Protein AF-0000000087541989 (afdb_homodimer)

Nearest PDB structures (foldseek):
  3to5-assembly1_A  TM=7.094E-01  e=1.561E-03  Vibrio cholerae
  4dad-assembly1_A-2  TM=6.375E-01  e=1.561E-03  Burkholderia pseudomallei
  8wiw-assembly1_h  TM=7.045E-01  e=9.953E-03  Salmonella enterica subsp. enterica serovar Typhimurium str. LT2
  3olv-assembly2_B  TM=8.447E-01  e=6.781E-02  Escherichia coli K-12
  6tne-assembly1_A  TM=5.803E-01  e=2.352E-02  Caulobacter vibrioides

pLDDT: mean 78.01, std 20.4, range [22.39, 98.25]

Sequence (288 aa):
MPNKALRIMIADTDHSHRMQLEYLFNQQGYFRIAPVSSAQELMTLMAFGIEPFDLLVVDACLAEGELDLPGFFLGNPQVRHGMIYNTQQVGLLSIPVTRRASVQLHPAQLPDLAALARLMARIDPADCEAARPWGRPLRHSHGRMPNKALRIMIADTDHSHRMQLEYLFNQQGYFRIAPVSSAQELMTLMAFGIEPFDLLVVDACLAEGELDLPGFFLGNPQVRHGMIYNTQQVGLLSIPVTRRASVQLHPAQLPDLAALARLMARIDPADCEAARPWGRPLRHSHGR

Foldseek 3Di:
DDDQPAAEEEEAQDPVVQVVVQVVVVVVPHHRYHYHNAPVRVVVCLVPPPAAHAEYEYEPVNCVDDDPVVCVQVVGPSYNYYDYPPVVVVVDDPDDDDDDDDDDDDDDPDDDPVRVVVVCCVVPPPPPPPCPPPPPPPPPPPDD/DDDQPAAEEEEAQDPVVQVVVQVVVVVVPHHRYHYHNAPVRVVVCLVPPPAAHAEYEYEPVNCVDDDPVVCVQVVGPSYNYYDYPPVVVVVDDPDDDDDDDDDDDDDDPDDDPVRVVVVCCVVPPPPPPPCPPPPDPPPPPPDD

Organism: NCBI:txid47879

InterPro domains:
  IPR011006 CheY-like superfamily [SSF52172] (4-62)

Structure (mmCIF, N/CA/C/O backbone):
data_AF-0000000087541989-model_v1
#
loop_
_entity.id
_entity.type
_entity.pdbx_description
1 polymer 'Response regulatory domain-containing protein'
#
loop_
_atom_site.group_PDB
_atom_site.id
_atom_site.type_symbol
_atom_site.label_atom_id
_atom_site.label_alt_id
_atom_site.label_comp_id
_atom_site.label_asym_id
_atom_site.label_entity_id
_atom_site.label_seq_id
_atom_site.pdbx_PDB_ins_code
_atom_site.Cartn_x
_atom_site.Cartn_y
_atom_site.Cartn_z
_atom_site.occupancy
_atom_site.B_iso_or_equiv
_atom_site.auth_seq_id
_atom_site.auth_comp_id
_atom_site.auth_asym_id
_atom_site.auth_atom_id
_atom_site.pdbx_PDB_model_num
ATOM 1 N N . MET A 1 1 ? 20.719 10.688 12.641 1 77.25 1 MET A N 1
ATOM 2 C CA . MET A 1 1 ? 20.547 11.844 11.773 1 77.25 1 MET A CA 1
ATOM 3 C C . MET A 1 1 ? 19.344 11.648 10.852 1 77.25 1 MET A C 1
ATOM 5 O O . MET A 1 1 ? 19.062 10.523 10.43 1 77.25 1 MET A O 1
ATOM 9 N N . PRO A 1 2 ? 18.5 12.727 10.727 1 83.31 2 PRO A N 1
ATOM 10 C CA . PRO A 1 2 ? 17.344 12.57 9.852 1 83.31 2 PRO A CA 1
ATOM 11 C C . PRO A 1 2 ? 17.719 12.25 8.414 1 83.31 2 PRO A C 1
ATOM 13 O O . PRO A 1 2 ? 18.719 12.75 7.906 1 83.31 2 PRO A O 1
ATOM 16 N N . ASN A 1 3 ? 17.078 11.289 7.832 1 86.12 3 ASN A N 1
ATOM 17 C CA . ASN A 1 3 ? 17.234 11 6.41 1 86.12 3 ASN A CA 1
ATOM 18 C C . ASN A 1 3 ? 16.828 12.195 5.551 1 86.12 3 ASN A C 1
ATOM 20 O O . ASN A 1 3 ? 15.633 12.484 5.41 1 86.12 3 ASN A O 1
ATOM 24 N N . LYS A 1 4 ? 17.781 12.828 5.02 1 86.5 4 LYS A N 1
ATOM 25 C CA . LYS A 1 4 ? 17.578 14.078 4.297 1 86.5 4 LYS A CA 1
ATOM 26 C C . LYS A 1 4 ? 16.922 13.828 2.941 1 86.5 4 LYS A C 1
ATOM 28 O O . LYS A 1 4 ? 16.453 14.766 2.285 1 86.5 4 LYS A O 1
ATOM 33 N N . ALA A 1 5 ? 16.875 12.641 2.557 1 88.38 5 ALA A N 1
ATOM 34 C CA . ALA A 1 5 ? 16.312 12.297 1.252 1 88.38 5 ALA A CA 1
ATOM 35 C C . ALA A 1 5 ? 14.789 12.172 1.324 1 88.38 5 ALA A C 1
ATOM 37 O O . ALA A 1 5 ? 14.117 12.07 0.294 1 88.38 5 ALA A O 1
ATOM 38 N N . LEU A 1 6 ? 14.281 12.242 2.473 1 91.5 6 LEU A N 1
ATOM 39 C CA . LEU A 1 6 ? 12.836 12.055 2.617 1 91.5 6 LEU A CA 1
ATOM 40 C C . LEU A 1 6 ? 12.07 13.227 2.006 1 91.5 6 LEU A C 1
ATOM 42 O O . LEU A 1 6 ? 12.391 14.383 2.275 1 91.5 6 LEU A O 1
ATOM 46 N N . ARG A 1 7 ? 11.109 12.93 1.183 1 93.12 7 ARG A N 1
ATOM 47 C CA . ARG A 1 7 ? 10.266 13.922 0.525 1 93.12 7 ARG A CA 1
ATOM 48 C C . ARG A 1 7 ? 8.93 14.07 1.247 1 93.12 7 ARG A C 1
ATOM 50 O O . ARG A 1 7 ? 8.195 13.094 1.402 1 93.12 7 ARG A O 1
ATOM 57 N N . ILE A 1 8 ? 8.648 15.32 1.629 1 95.81 8 ILE A N 1
ATOM 58 C CA . ILE A 1 8 ? 7.457 15.609 2.42 1 95.81 8 ILE A CA 1
ATOM 59 C C . ILE A 1 8 ? 6.551 16.578 1.657 1 95.81 8 ILE A C 1
ATOM 61 O O . ILE A 1 8 ? 7.016 17.578 1.123 1 95.81 8 ILE A O 1
ATOM 65 N N . MET A 1 9 ? 5.301 16.203 1.581 1 95.12 9 MET A N 1
ATOM 66 C CA . MET A 1 9 ? 4.297 17.094 1.02 1 95.12 9 MET A CA 1
ATOM 67 C C . MET A 1 9 ? 3.373 17.625 2.109 1 95.12 9 MET A C 1
ATOM 69 O O . MET A 1 9 ? 2.893 16.875 2.951 1 95.12 9 MET A O 1
ATOM 73 N N . ILE A 1 10 ? 3.203 18.938 2.127 1 97.06 10 ILE A N 1
ATOM 74 C CA . ILE A 1 10 ? 2.264 19.594 3.029 1 97.06 10 ILE A CA 1
ATOM 75 C C . ILE A 1 10 ? 1.1 20.172 2.23 1 97.06 10 ILE A C 1
ATOM 77 O O . ILE A 1 10 ? 1.303 21 1.341 1 97.06 10 ILE A O 1
ATOM 81 N N . ALA A 1 11 ? -0.118 19.766 2.566 1 95.19 11 ALA A N 1
ATOM 82 C CA . ALA A 1 11 ? -1.295 20.234 1.85 1 95.19 11 ALA A CA 1
ATOM 83 C C . ALA A 1 11 ? -2.252 20.969 2.789 1 95.19 11 ALA A C 1
ATOM 85 O O . ALA A 1 11 ? -2.828 20.359 3.693 1 95.19 11 ALA A O 1
ATOM 86 N N . ASP A 1 12 ? -2.424 22.25 2.545 1 95.06 12 ASP A N 1
ATOM 87 C CA . ASP A 1 12 ? -3.254 23.141 3.35 1 95.06 12 ASP A CA 1
ATOM 88 C C . ASP A 1 12 ? -3.545 24.438 2.605 1 95.06 12 ASP A C 1
ATOM 90 O O . ASP A 1 12 ? -2.66 25 1.955 1 95.06 12 ASP A O 1
ATOM 94 N N . THR A 1 13 ? -4.832 24.922 2.713 1 93.56 13 THR A N 1
ATOM 95 C CA . THR A 1 13 ? -5.199 26.141 2.018 1 93.56 13 THR A CA 1
ATOM 96 C C . THR A 1 13 ? -4.641 27.359 2.744 1 93.56 13 THR A C 1
ATOM 98 O O . THR A 1 13 ? -4.465 28.422 2.143 1 93.56 13 THR A O 1
ATOM 101 N N . ASP A 1 14 ? -4.375 27.266 3.967 1 95.81 14 ASP A N 1
ATOM 102 C CA . ASP A 1 14 ? -3.885 28.375 4.777 1 95.81 14 ASP A CA 1
ATOM 103 C C . ASP A 1 14 ? -2.367 28.516 4.66 1 95.81 14 ASP A C 1
ATOM 105 O O . ASP A 1 14 ? -1.625 27.609 5.066 1 95.81 14 ASP A O 1
ATOM 109 N N . HIS A 1 15 ? -1.984 29.578 4.207 1 96.75 15 HIS A N 1
ATOM 110 C CA . HIS A 1 15 ? -0.566 29.844 3.988 1 96.75 15 HIS A CA 1
ATOM 111 C C . HIS A 1 15 ? 0.207 29.828 5.305 1 96.75 15 HIS A C 1
ATOM 113 O O . HIS A 1 15 ? 1.312 29.281 5.371 1 96.75 15 HIS A O 1
ATOM 119 N N . SER A 1 16 ? -0.278 30.359 6.305 1 97.69 16 SER A N 1
ATOM 120 C CA . SER A 1 16 ? 0.394 30.406 7.598 1 97.69 16 SER A CA 1
ATOM 121 C C . SER A 1 16 ? 0.631 29.016 8.156 1 97.69 16 SER A C 1
ATOM 123 O O . SER A 1 16 ? 1.67 28.75 8.766 1 97.69 16 SER A O 1
ATOM 125 N N . HIS A 1 17 ? -0.345 28.156 7.957 1 97.5 17 HIS A N 1
ATOM 126 C CA . HIS A 1 17 ? -0.202 26.781 8.406 1 97.5 17 HIS A CA 1
ATOM 127 C C . HIS A 1 17 ? 0.938 26.078 7.672 1 97.5 17 HIS A C 1
ATOM 129 O O . HIS A 1 17 ? 1.765 25.406 8.297 1 97.5 17 HIS A O 1
ATOM 135 N N . ARG A 1 18 ? 0.983 26.25 6.379 1 97.75 18 ARG A N 1
ATOM 136 C CA . ARG A 1 18 ? 2.043 25.625 5.59 1 97.75 18 ARG A CA 1
ATOM 137 C C . ARG A 1 18 ? 3.418 26.109 6.047 1 97.75 18 ARG A C 1
ATOM 139 O O . ARG A 1 18 ? 4.34 25.312 6.203 1 97.75 18 ARG A O 1
ATOM 146 N N . MET A 1 19 ? 3.531 27.375 6.289 1 97.69 19 MET A N 1
ATOM 147 C CA . MET A 1 19 ? 4.797 27.953 6.711 1 97.69 19 MET A CA 1
ATOM 148 C C . MET A 1 19 ? 5.227 27.406 8.07 1 97.69 19 MET A C 1
ATOM 150 O O . MET A 1 19 ? 6.398 27.078 8.273 1 97.69 19 MET A O 1
ATOM 154 N N . GLN A 1 20 ? 4.309 27.391 8.93 1 98.12 20 GLN A N 1
ATOM 155 C CA . GLN A 1 20 ? 4.609 26.891 10.266 1 98.12 20 GLN A CA 1
ATOM 156 C C . GLN A 1 20 ? 5.066 25.438 10.227 1 98.12 20 GLN A C 1
ATOM 158 O O . GLN A 1 20 ? 6.051 25.078 10.867 1 98.12 20 GLN A O 1
ATOM 163 N N . LEU A 1 21 ? 4.391 24.625 9.539 1 98.19 21 LEU A N 1
ATOM 164 C CA . LEU A 1 21 ? 4.738 23.219 9.43 1 98.19 21 LEU A CA 1
ATOM 165 C C . LEU A 1 21 ? 6.105 23.047 8.773 1 98.19 21 LEU A C 1
ATOM 167 O O . LEU A 1 21 ? 6.91 22.219 9.211 1 98.19 21 LEU A O 1
ATOM 171 N N . GLU A 1 22 ? 6.316 23.781 7.711 1 97.94 22 GLU A N 1
ATOM 172 C CA . GLU A 1 22 ? 7.629 23.75 7.07 1 97.94 22 GLU A CA 1
ATOM 173 C C . GLU A 1 22 ? 8.734 24.094 8.062 1 97.94 22 GLU A C 1
ATOM 175 O O . GLU A 1 22 ? 9.766 23.406 8.109 1 97.94 22 GLU A O 1
ATOM 180 N N . TYR A 1 23 ? 8.516 25.109 8.789 1 97.88 23 TYR A N 1
ATOM 181 C CA . TYR A 1 23 ? 9.477 25.531 9.797 1 97.88 23 TYR A CA 1
ATOM 182 C C . TYR A 1 23 ? 9.758 24.422 10.789 1 97.88 23 TYR A C 1
ATOM 184 O O . TYR A 1 23 ? 10.914 24.141 11.102 1 97.88 23 TYR A O 1
ATOM 192 N N . LEU A 1 24 ? 8.719 23.781 11.258 1 97.69 24 LEU A N 1
ATOM 193 C CA . LEU A 1 24 ? 8.852 22.719 12.25 1 97.69 24 LEU A CA 1
ATOM 194 C C . LEU A 1 24 ? 9.617 21.531 11.672 1 97.69 24 LEU A C 1
ATOM 196 O O . LEU A 1 24 ? 10.453 20.938 12.359 1 97.69 24 LEU A O 1
ATOM 200 N N . PHE A 1 25 ? 9.367 21.156 10.43 1 97.19 25 PHE A N 1
ATOM 201 C CA . PHE A 1 25 ? 10.109 20.078 9.789 1 97.19 25 PHE A CA 1
ATOM 202 C C . PHE A 1 25 ? 11.578 20.469 9.617 1 97.19 25 PHE A C 1
ATOM 204 O O . PHE A 1 25 ? 12.469 19.641 9.836 1 97.19 25 PHE A O 1
ATOM 211 N N . ASN A 1 26 ? 11.805 21.719 9.234 1 96.88 26 ASN A N 1
ATOM 212 C CA . ASN A 1 26 ? 13.172 22.203 9.086 1 96.88 26 ASN A CA 1
ATOM 213 C C . ASN A 1 26 ? 13.945 22.125 10.398 1 96.88 26 ASN A C 1
ATOM 215 O O . ASN A 1 26 ? 15.117 21.766 10.414 1 96.88 26 ASN A O 1
ATOM 219 N N . GLN A 1 27 ? 13.281 22.391 11.414 1 95.62 27 GLN A N 1
ATOM 220 C CA . GLN A 1 27 ? 13.898 22.312 12.734 1 95.62 27 GLN A CA 1
ATOM 221 C C . GLN A 1 27 ? 14.344 20.891 13.047 1 95.62 27 GLN A C 1
ATOM 223 O O . GLN A 1 27 ? 15.297 20.688 13.797 1 95.62 27 GLN A O 1
ATOM 228 N N . GLN A 1 28 ? 13.727 19.984 12.43 1 94.5 28 GLN A N 1
ATOM 229 C CA . GLN A 1 28 ? 14.031 18.578 12.672 1 94.5 28 GLN A CA 1
ATOM 230 C C . GLN A 1 28 ? 15.016 18.047 11.633 1 94.5 28 GLN A C 1
ATOM 232 O O . GLN A 1 28 ? 15.406 16.875 11.672 1 94.5 28 GLN A O 1
ATOM 237 N N . GLY A 1 29 ? 15.344 18.844 10.727 1 94.56 29 GLY A N 1
ATOM 238 C CA . GLY A 1 29 ? 16.375 18.484 9.773 1 94.56 29 GLY A CA 1
ATOM 239 C C . GLY A 1 29 ? 15.828 18 8.445 1 94.56 29 GLY A C 1
ATOM 240 O O . GLY A 1 29 ? 16.547 17.422 7.641 1 94.56 29 GLY A O 1
ATOM 241 N N . TYR A 1 30 ? 14.539 18.172 8.18 1 96.12 30 TYR A N 1
ATOM 242 C CA . TYR A 1 30 ? 13.93 17.797 6.91 1 96.12 30 TYR A CA 1
ATOM 243 C C . TYR A 1 30 ? 13.68 19.031 6.047 1 96.12 30 TYR A C 1
ATOM 245 O O . TYR A 1 30 ? 12.953 19.938 6.449 1 96.12 30 TYR A O 1
ATOM 253 N N . PHE A 1 31 ? 14.227 18.922 4.836 1 96.06 31 PHE A N 1
ATOM 254 C CA . PHE A 1 31 ? 14.211 20.156 4.062 1 96.06 31 PHE A CA 1
ATOM 255 C C . PHE A 1 31 ? 13.555 19.953 2.705 1 96.06 31 PHE A C 1
ATOM 257 O O . PHE A 1 31 ? 13.234 20.906 2.002 1 96.06 31 PHE A O 1
ATOM 264 N N . ARG A 1 32 ? 13.398 18.766 2.225 1 96.06 32 ARG A N 1
ATOM 265 C CA . ARG A 1 32 ? 12.734 18.5 0.953 1 96.06 32 ARG A CA 1
ATOM 266 C C . ARG A 1 32 ? 11.219 18.5 1.112 1 96.06 32 ARG A C 1
ATOM 268 O O . ARG A 1 32 ? 10.602 17.438 1.243 1 96.06 32 ARG A O 1
ATOM 275 N N . ILE A 1 33 ? 10.711 19.672 1.089 1 96.88 33 ILE A N 1
ATOM 276 C CA . ILE A 1 33 ? 9.297 19.875 1.391 1 96.88 33 ILE A CA 1
ATOM 277 C C . ILE A 1 33 ? 8.602 20.531 0.201 1 96.88 33 ILE A C 1
ATOM 279 O O . ILE A 1 33 ? 9.117 21.5 -0.37 1 96.88 33 ILE A O 1
ATOM 283 N N . ALA A 1 34 ? 7.438 20.016 -0.168 1 95.31 34 ALA A N 1
ATOM 284 C CA . ALA A 1 34 ? 6.602 20.562 -1.227 1 95.31 34 ALA A CA 1
ATOM 285 C C . ALA A 1 34 ? 5.27 21.062 -0.668 1 95.31 34 ALA A C 1
ATOM 287 O O . ALA A 1 34 ? 4.422 20.266 -0.265 1 95.31 34 ALA A O 1
ATOM 288 N N . PRO A 1 35 ? 5.086 22.375 -0.586 1 96.31 35 PRO A N 1
ATOM 289 C CA . PRO A 1 35 ? 3.799 22.922 -0.141 1 96.31 35 PRO A CA 1
ATOM 290 C C . PRO A 1 35 ? 2.744 22.922 -1.245 1 96.31 35 PRO A C 1
ATOM 292 O O . PRO A 1 35 ? 3.055 23.203 -2.402 1 96.31 35 PRO A O 1
ATOM 295 N N . VAL A 1 36 ? 1.534 22.516 -0.888 1 94.69 36 VAL A N 1
ATOM 296 C CA . VAL A 1 36 ? 0.383 22.469 -1.782 1 94.69 36 VAL A CA 1
ATOM 297 C C . VAL A 1 36 ? -0.78 23.25 -1.17 1 94.69 36 VAL A C 1
ATOM 299 O O . VAL A 1 36 ? -1.086 23.094 0.014 1 94.69 36 VAL A O 1
ATOM 302 N N . SER A 1 37 ? -1.548 24.062 -2.035 1 94.38 37 SER A N 1
ATOM 303 C CA . SER A 1 37 ? -2.498 25 -1.443 1 94.38 37 SER A CA 1
ATOM 304 C C . SER A 1 37 ? -3.93 24.656 -1.84 1 94.38 37 SER A C 1
ATOM 306 O O . SER A 1 37 ? -4.859 25.391 -1.521 1 94.38 37 SER A O 1
ATOM 308 N N . SER A 1 38 ? -4.105 23.578 -2.637 1 89.88 38 SER A N 1
ATOM 309 C CA . SER A 1 38 ? -5.457 23.219 -3.043 1 89.88 38 SER A CA 1
ATOM 310 C C . SER A 1 38 ? -5.578 21.719 -3.262 1 89.88 38 SER A C 1
ATOM 312 O O . SER A 1 38 ? -4.582 21.031 -3.51 1 89.88 38 SER A O 1
ATOM 314 N N . ALA A 1 39 ? -6.828 21.281 -3.215 1 86.88 39 ALA A N 1
ATOM 315 C CA . ALA A 1 39 ? -7.117 19.875 -3.465 1 86.88 39 ALA A CA 1
ATOM 316 C C . ALA A 1 39 ? -6.777 19.484 -4.902 1 86.88 39 ALA A C 1
ATOM 318 O O . ALA A 1 39 ? -6.293 18.391 -5.16 1 86.88 39 ALA A O 1
ATOM 319 N N . GLN A 1 40 ? -7.086 20.406 -5.805 1 84.62 40 GLN A N 1
ATOM 320 C CA . GLN A 1 40 ? -6.801 20.172 -7.211 1 84.62 40 GLN A CA 1
ATOM 321 C C . GLN A 1 40 ? -5.305 19.969 -7.441 1 84.62 40 GLN A C 1
ATOM 323 O O . GLN A 1 40 ? -4.898 19.047 -8.156 1 84.62 40 GLN A O 1
ATOM 328 N N . GLU A 1 41 ? -4.52 20.766 -6.859 1 87.25 41 GLU A N 1
ATOM 329 C CA . GLU A 1 41 ? -3.068 20.656 -6.965 1 87.25 41 GLU A CA 1
ATOM 330 C C . GLU A 1 41 ? -2.574 19.344 -6.355 1 87.25 41 GLU A C 1
ATOM 332 O O . GLU A 1 41 ? -1.709 18.672 -6.922 1 87.25 41 GLU A O 1
ATOM 337 N N . LEU A 1 42 ? -3.064 19.016 -5.152 1 87.5 42 LEU A N 1
ATOM 338 C CA . LEU A 1 42 ? -2.723 17.766 -4.477 1 87.5 42 LEU A CA 1
ATOM 339 C C . LEU A 1 42 ? -2.98 16.562 -5.387 1 87.5 42 LEU A C 1
ATOM 341 O O . LEU A 1 42 ? -2.094 15.734 -5.586 1 87.5 42 LEU A O 1
ATOM 345 N N . MET A 1 43 ? -4.133 16.516 -6 1 81.44 43 MET A N 1
ATOM 346 C CA . MET A 1 43 ? -4.527 15.398 -6.863 1 81.44 43 MET A CA 1
ATOM 347 C C . MET A 1 43 ? -3.637 15.328 -8.102 1 81.44 43 MET A C 1
ATOM 349 O O . MET A 1 43 ? -3.25 14.242 -8.531 1 81.44 43 MET A O 1
ATOM 353 N N . THR A 1 44 ? -3.369 16.469 -8.633 1 82.69 44 THR A N 1
ATOM 354 C CA . THR A 1 44 ? -2.533 16.547 -9.82 1 82.69 44 THR A CA 1
ATOM 355 C C . THR A 1 44 ? -1.131 16.016 -9.539 1 82.69 44 THR A C 1
ATOM 357 O O . THR A 1 44 ? -0.602 15.203 -10.297 1 82.69 44 THR A O 1
ATOM 360 N N . LEU A 1 45 ? -0.525 16.375 -8.406 1 82.5 45 LEU A N 1
ATOM 361 C CA . LEU A 1 45 ? 0.83 15.961 -8.055 1 82.5 45 LEU A CA 1
ATOM 362 C C . LEU A 1 45 ? 0.879 14.477 -7.719 1 82.5 45 LEU A C 1
ATOM 364 O O . LEU A 1 45 ? 1.851 13.789 -8.055 1 82.5 45 LEU A O 1
ATOM 368 N N . MET A 1 46 ? -0.081 13.992 -7.082 1 77.69 46 MET A N 1
ATOM 369 C CA . MET A 1 46 ? -0.122 12.578 -6.719 1 77.69 46 MET A CA 1
ATOM 370 C C . MET A 1 46 ? -0.32 11.703 -7.949 1 77.69 46 MET A C 1
ATOM 372 O O . MET A 1 46 ? 0.156 10.57 -7.996 1 77.69 46 MET A O 1
ATOM 376 N N . ALA A 1 47 ? -1.096 12.242 -8.906 1 71.94 47 ALA A N 1
ATOM 377 C CA . ALA A 1 47 ? -1.417 11.484 -10.109 1 71.94 47 ALA A CA 1
ATOM 378 C C . ALA A 1 47 ? -0.246 11.484 -11.086 1 71.94 47 ALA A C 1
ATOM 380 O O . ALA A 1 47 ? 0.02 10.477 -11.75 1 71.94 47 ALA A O 1
ATOM 381 N N . PHE A 1 48 ? 0.408 12.539 -11.188 1 70.69 48 PHE A N 1
ATOM 382 C CA . PHE A 1 48 ? 1.355 12.703 -12.281 1 70.69 48 PHE A CA 1
ATOM 383 C C . PHE A 1 48 ? 2.779 12.828 -11.75 1 70.69 48 PHE A C 1
ATOM 385 O O . PHE A 1 48 ? 3.732 12.922 -12.531 1 70.69 48 PHE A O 1
ATOM 392 N N . GLY A 1 49 ? 2.85 12.797 -10.461 1 68.44 49 GLY A N 1
ATOM 393 C CA . GLY A 1 49 ? 4.195 12.93 -9.93 1 68.44 49 GLY A CA 1
ATOM 394 C C . GLY A 1 49 ? 5.098 11.766 -10.289 1 68.44 49 GLY A C 1
ATOM 395 O O . GLY A 1 49 ? 4.633 10.625 -10.422 1 68.44 49 GLY A O 1
ATOM 396 N N . ILE A 1 50 ? 6.375 12.008 -10.57 1 68.94 50 ILE A N 1
ATOM 397 C CA . ILE A 1 50 ? 7.348 11.016 -11.016 1 68.94 50 ILE A CA 1
ATOM 398 C C . ILE A 1 50 ? 7.922 10.273 -9.812 1 68.94 50 ILE A C 1
ATOM 400 O O . ILE A 1 50 ? 8.156 9.062 -9.875 1 68.94 50 ILE A O 1
ATOM 404 N N . GLU A 1 51 ? 8.062 10.984 -8.664 1 75.06 51 GLU A N 1
ATOM 405 C CA . GLU A 1 51 ? 8.633 10.375 -7.465 1 75.06 51 GLU A CA 1
ATOM 406 C C . GLU A 1 51 ? 7.617 10.344 -6.324 1 75.06 51 GLU A C 1
ATOM 408 O O . GLU A 1 51 ? 6.93 11.328 -6.07 1 75.06 51 GLU A O 1
ATOM 413 N N . PRO A 1 52 ? 7.602 9.203 -5.684 1 81.31 52 PRO A N 1
ATOM 414 C CA . PRO A 1 52 ? 6.668 9.102 -4.559 1 81.31 52 PRO A CA 1
ATOM 415 C C . PRO A 1 52 ? 7.07 9.984 -3.377 1 81.31 52 PRO A C 1
ATOM 417 O O . PRO A 1 52 ? 8.234 10.367 -3.254 1 81.31 52 PRO A O 1
ATOM 420 N N . PHE A 1 53 ? 6.082 10.414 -2.633 1 88.56 53 PHE A N 1
ATOM 421 C CA . PHE A 1 53 ? 6.34 11.109 -1.38 1 88.56 53 PHE A CA 1
ATOM 422 C C . PHE A 1 53 ? 6.383 10.133 -0.214 1 88.56 53 PHE A C 1
ATOM 424 O O . PHE A 1 53 ? 5.602 9.18 -0.165 1 88.56 53 PHE A O 1
ATOM 431 N N . ASP A 1 54 ? 7.324 10.406 0.613 1 87.38 54 ASP A N 1
ATOM 432 C CA . ASP A 1 54 ? 7.441 9.562 1.797 1 87.38 54 ASP A CA 1
ATOM 433 C C . ASP A 1 54 ? 6.359 9.898 2.82 1 87.38 54 ASP A C 1
ATOM 435 O O . ASP A 1 54 ? 5.895 9.016 3.551 1 87.38 54 ASP A O 1
ATOM 439 N N . LEU A 1 55 ? 6.008 11.141 2.828 1 91.75 55 LEU A N 1
ATOM 440 C CA . LEU A 1 55 ? 5.043 11.617 3.814 1 91.75 55 LEU A CA 1
ATOM 441 C C . LEU A 1 55 ? 4.145 12.703 3.225 1 91.75 55 LEU A C 1
ATOM 443 O O . LEU A 1 55 ? 4.629 13.617 2.559 1 91.75 55 LEU A O 1
ATOM 447 N N . LEU A 1 56 ? 2.891 12.539 3.443 1 93.06 56 LEU A N 1
ATOM 448 C CA . LEU A 1 56 ? 1.884 13.555 3.156 1 93.06 56 LEU A CA 1
ATOM 449 C C . LEU A 1 56 ? 1.207 14.023 4.438 1 93.06 56 LEU A C 1
ATOM 451 O O . LEU A 1 56 ? 0.634 13.219 5.176 1 93.06 56 LEU A O 1
ATOM 455 N N . VAL A 1 57 ? 1.349 15.312 4.727 1 95.19 57 VAL A N 1
ATOM 456 C CA . VAL A 1 57 ? 0.673 15.961 5.844 1 95.19 57 VAL A CA 1
ATOM 457 C C . VAL A 1 57 ? -0.439 16.875 5.32 1 95.19 57 VAL A C 1
ATOM 459 O O . VAL A 1 57 ? -0.171 17.859 4.641 1 95.19 57 VAL A O 1
ATOM 462 N N . VAL A 1 58 ? -1.704 16.562 5.719 1 93.69 58 VAL A N 1
ATOM 463 C CA . VAL A 1 58 ? -2.803 17.234 5.039 1 93.69 58 VAL A CA 1
ATOM 464 C C . VAL A 1 58 ? -3.832 17.703 6.066 1 93.69 58 VAL A C 1
ATOM 466 O O . VAL A 1 58 ? -4.141 16.984 7.02 1 93.69 58 VAL A O 1
ATOM 469 N N . ASP A 1 59 ? -4.359 18.953 5.828 1 93.19 59 ASP A N 1
ATOM 470 C CA . ASP A 1 59 ? -5.48 19.484 6.594 1 93.19 59 ASP A CA 1
ATOM 471 C C . ASP A 1 59 ? -6.785 18.797 6.203 1 93.19 59 ASP A C 1
ATOM 473 O O . ASP A 1 59 ? -7.141 18.75 5.023 1 93.19 59 ASP A O 1
ATOM 477 N N . ALA A 1 60 ? -7.48 18.328 7.16 1 89.38 60 ALA A N 1
ATOM 478 C CA . ALA A 1 60 ? -8.742 17.641 6.922 1 89.38 60 ALA A CA 1
ATOM 479 C C . ALA A 1 60 ? -9.742 18.547 6.199 1 89.38 60 ALA A C 1
ATOM 481 O O . ALA A 1 60 ? -10.594 18.062 5.453 1 89.38 60 ALA A O 1
ATOM 482 N N . CYS A 1 61 ? -9.641 19.828 6.371 1 87.19 61 CYS A N 1
ATOM 483 C CA . CYS A 1 61 ? -10.57 20.781 5.777 1 87.19 61 CYS A CA 1
ATOM 484 C C . CYS A 1 61 ? -10.336 20.906 4.273 1 87.19 61 CYS A C 1
ATOM 486 O O . CYS A 1 61 ? -11.195 21.406 3.549 1 87.19 61 CYS A O 1
ATOM 488 N N . LEU A 1 62 ? -9.125 20.516 3.896 1 84.81 62 LEU A N 1
ATOM 489 C CA . LEU A 1 62 ? -8.867 20.531 2.461 1 84.81 62 LEU A CA 1
ATOM 490 C C . LEU A 1 62 ? -9.805 19.578 1.73 1 84.81 62 LEU A C 1
ATOM 492 O O . LEU A 1 62 ? -10.148 19.797 0.567 1 84.81 62 LEU A O 1
ATOM 496 N N . ALA A 1 63 ? -10.188 18.5 2.469 1 67.81 63 ALA A N 1
ATOM 497 C CA . ALA A 1 63 ? -11 17.406 1.939 1 67.81 63 ALA A CA 1
ATOM 498 C C . ALA A 1 63 ? -12.492 17.703 2.105 1 67.81 63 ALA A C 1
ATOM 500 O O . ALA A 1 63 ? -13.336 16.922 1.668 1 67.81 63 ALA A O 1
ATOM 501 N N . GLU A 1 64 ? -12.898 18.562 3.08 1 65 64 GLU A N 1
ATOM 502 C CA . GLU A 1 64 ? -14.297 18.828 3.404 1 65 64 GLU A CA 1
ATOM 503 C C . GLU A 1 64 ? -15.148 18.922 2.143 1 65 64 GLU A C 1
ATOM 505 O O . GLU A 1 64 ? -16.359 18.656 2.182 1 65 64 GLU A O 1
ATOM 510 N N . GLY A 1 65 ? -14.461 18.766 1.131 1 57.06 65 GLY A N 1
ATOM 511 C CA . GLY A 1 65 ? -15.305 18.641 -0.047 1 57.06 65 GLY A CA 1
ATOM 512 C C . GLY A 1 65 ? -15.383 17.219 -0.574 1 57.06 65 GLY A C 1
ATOM 513 O O . GLY A 1 65 ? -15.484 16.266 0.204 1 57.06 65 GLY A O 1
ATOM 514 N N . GLU A 1 66 ? -15 17.031 -1.867 1 56.75 66 GLU A N 1
ATOM 515 C CA . GLU A 1 66 ? -15.234 15.891 -2.75 1 56.75 66 GLU A CA 1
ATOM 516 C C . GLU A 1 66 ? -14.18 14.812 -2.547 1 56.75 66 GLU A C 1
ATOM 518 O O . GLU A 1 66 ? -14.328 13.688 -3.041 1 56.75 66 GLU A O 1
ATOM 523 N N . LEU A 1 67 ? -13.234 15.164 -1.517 1 59.22 67 LEU A N 1
ATOM 524 C CA . LEU A 1 67 ? -12.148 14.203 -1.594 1 59.22 67 LEU A CA 1
ATOM 525 C C . LEU A 1 67 ? -12.148 13.273 -0.379 1 59.22 67 LEU A C 1
ATOM 527 O O . LEU A 1 67 ? -12.188 13.742 0.761 1 59.22 67 LEU A O 1
ATOM 531 N N . ASP A 1 68 ? -12.477 12.023 -0.422 1 70.69 68 ASP A N 1
ATOM 532 C CA . ASP A 1 68 ? -12.219 11 0.583 1 70.69 68 ASP A CA 1
ATOM 533 C C . ASP A 1 68 ? -10.719 10.812 0.811 1 70.69 68 ASP A C 1
ATOM 535 O O . ASP A 1 68 ? -10.078 10.023 0.122 1 70.69 68 ASP A O 1
ATOM 539 N N . LEU A 1 69 ? -10.164 11.594 1.904 1 73.25 69 LEU A N 1
ATOM 540 C CA . LEU A 1 69 ? -8.719 11.648 2.088 1 73.25 69 LEU A CA 1
ATOM 541 C C . LEU A 1 69 ? -8.18 10.297 2.551 1 73.25 69 LEU A C 1
ATOM 543 O O . LEU A 1 69 ? -7.188 9.805 2.012 1 73.25 69 LEU A O 1
ATOM 547 N N . PRO A 1 70 ? -8.75 9.688 3.559 1 67 70 PRO A N 1
ATOM 548 C CA . PRO A 1 70 ? -8.219 8.383 3.949 1 67 70 PRO A CA 1
ATOM 549 C C . PRO A 1 70 ? -8.164 7.395 2.785 1 67 70 PRO A C 1
ATOM 551 O O . PRO A 1 70 ? -7.152 6.711 2.6 1 67 70 PRO A O 1
ATOM 554 N N . GLY A 1 71 ? -9.336 7.414 2.135 1 67.12 71 GLY A N 1
ATOM 555 C CA . GLY A 1 71 ? -9.383 6.539 0.975 1 67.12 71 GLY A CA 1
ATOM 556 C C . GLY A 1 71 ? -8.359 6.891 -0.084 1 67.12 71 GLY A C 1
ATOM 557 O O . GLY A 1 71 ? -7.742 6.004 -0.682 1 67.12 71 GLY A O 1
ATOM 558 N N . PHE A 1 72 ? -8.242 8.133 -0.188 1 67.94 72 PHE A N 1
ATOM 559 C CA . PHE A 1 72 ? -7.27 8.633 -1.146 1 67.94 72 PHE A CA 1
ATOM 560 C C . PHE A 1 72 ? -5.863 8.172 -0.786 1 67.94 72 PHE A C 1
ATOM 562 O O . PHE A 1 72 ? -5.109 7.719 -1.653 1 67.94 72 PHE A O 1
ATOM 569 N N . PHE A 1 73 ? -5.504 8.203 0.44 1 69 73 PHE A N 1
ATOM 570 C CA . PHE A 1 73 ? -4.188 7.797 0.924 1 69 73 PHE A CA 1
ATOM 571 C C . PHE A 1 73 ? -3.973 6.301 0.722 1 69 73 PHE A C 1
ATOM 573 O O . PHE A 1 73 ? -2.947 5.887 0.18 1 69 73 PHE A O 1
ATOM 580 N N . LEU A 1 74 ? -4.941 5.633 1.104 1 65.12 74 LEU A N 1
ATOM 581 C CA . LEU A 1 74 ? -4.805 4.18 1.102 1 65.12 74 LEU A CA 1
ATOM 582 C C . LEU A 1 74 ? -4.789 3.637 -0.324 1 65.12 74 LEU A C 1
ATOM 584 O O . LEU A 1 74 ? -4.184 2.594 -0.589 1 65.12 74 LEU A O 1
ATOM 588 N N . GLY A 1 75 ? -5.422 4.395 -1.137 1 63.75 75 GLY A N 1
ATOM 589 C CA . GLY A 1 75 ? -5.539 3.934 -2.51 1 63.75 75 GLY A CA 1
ATOM 590 C C . GLY A 1 75 ? -4.406 4.41 -3.398 1 63.75 75 GLY A C 1
ATOM 591 O O . GLY A 1 75 ? -4.301 3.998 -4.555 1 63.75 75 GLY A O 1
ATOM 592 N N . ASN A 1 76 ? -3.598 5.258 -2.791 1 64.56 76 ASN A N 1
ATOM 593 C CA . ASN A 1 76 ? -2.555 5.84 -3.625 1 64.56 76 ASN A CA 1
ATOM 594 C C . ASN A 1 76 ? -1.182 5.266 -3.291 1 64.56 76 ASN A C 1
ATOM 596 O O . ASN A 1 76 ? -0.668 5.469 -2.191 1 64.56 76 ASN A O 1
ATOM 600 N N . PRO A 1 77 ? -0.654 4.594 -4.234 1 63.81 77 PRO A N 1
ATOM 601 C CA . PRO A 1 77 ? 0.64 3.953 -3.986 1 63.81 77 PRO A CA 1
ATOM 602 C C . PRO A 1 77 ? 1.789 4.957 -3.904 1 63.81 77 PRO A C 1
ATOM 604 O O . PRO A 1 77 ? 2.887 4.609 -3.463 1 63.81 77 PRO A O 1
ATOM 607 N N . GLN A 1 78 ? 1.509 6.148 -4.281 1 66.69 78 GLN A N 1
ATOM 608 C CA . GLN A 1 78 ? 2.59 7.129 -4.328 1 66.69 78 GLN A CA 1
ATOM 609 C C . GLN A 1 78 ? 2.852 7.723 -2.947 1 66.69 78 GLN A C 1
ATOM 611 O O . GLN A 1 78 ? 3.809 8.477 -2.764 1 66.69 78 GLN A O 1
ATOM 616 N N . VAL A 1 79 ? 2.021 7.363 -2.002 1 74 79 VAL A N 1
ATOM 617 C CA . VAL A 1 79 ? 2.258 7.879 -0.658 1 74 79 VAL A CA 1
ATOM 618 C C . VAL A 1 79 ? 2.488 6.719 0.309 1 74 79 VAL A C 1
ATOM 620 O O . VAL A 1 79 ? 1.645 5.828 0.431 1 74 79 VAL A O 1
ATOM 623 N N . ARG A 1 80 ? 3.619 6.859 0.978 1 77 80 ARG A N 1
ATOM 624 C CA . ARG A 1 80 ? 3.953 5.781 1.906 1 77 80 ARG A CA 1
ATOM 625 C C . ARG A 1 80 ? 3.342 6.035 3.279 1 77 80 ARG A C 1
ATOM 627 O O . ARG A 1 80 ? 2.807 5.117 3.906 1 77 80 ARG A O 1
ATOM 634 N N . HIS A 1 81 ? 3.434 7.336 3.689 1 86.56 81 HIS A N 1
ATOM 635 C CA . HIS A 1 81 ? 2.896 7.715 4.992 1 86.56 81 HIS A CA 1
ATOM 636 C C . HIS A 1 81 ? 2.021 8.961 4.891 1 86.56 81 HIS A C 1
ATOM 638 O O . HIS A 1 81 ? 2.271 9.836 4.055 1 86.56 81 HIS A O 1
ATOM 644 N N . GLY A 1 82 ? 1.005 8.953 5.711 1 90.31 82 GLY A N 1
ATOM 645 C CA . GLY A 1 82 ? 0.112 10.102 5.723 1 90.31 82 GLY A CA 1
ATOM 646 C C . GLY A 1 82 ? -0.262 10.555 7.121 1 90.31 82 GLY A C 1
ATOM 647 O O . GLY A 1 82 ? -0.394 9.727 8.031 1 90.31 82 GLY A O 1
ATOM 648 N N . MET A 1 83 ? -0.373 11.805 7.266 1 91.69 83 MET A N 1
ATOM 649 C CA . MET A 1 83 ? -0.988 12.398 8.445 1 91.69 83 MET A CA 1
ATOM 650 C C . MET A 1 83 ? -2.109 13.352 8.055 1 91.69 83 MET A C 1
ATOM 652 O O . MET A 1 83 ? -1.896 14.273 7.262 1 91.69 83 MET A O 1
ATOM 656 N N . ILE A 1 84 ? -3.246 13.086 8.516 1 90.88 84 ILE A N 1
ATOM 657 C CA . ILE A 1 84 ? -4.371 14.008 8.375 1 90.88 84 ILE A CA 1
ATOM 658 C C . ILE A 1 84 ? -4.609 14.734 9.703 1 90.88 84 ILE A C 1
ATOM 660 O O . ILE A 1 84 ? -4.887 14.102 10.727 1 90.88 84 ILE A O 1
ATOM 664 N N . TYR A 1 85 ? -4.387 16.016 9.648 1 92.38 85 TYR A N 1
ATOM 665 C CA . TYR A 1 85 ? -4.574 16.766 10.891 1 92.38 85 TYR A CA 1
ATOM 666 C C . TYR A 1 85 ? -5.855 17.594 10.836 1 92.38 85 TYR A C 1
ATOM 668 O O . TYR A 1 85 ? -6.535 17.625 9.805 1 92.38 85 TYR A O 1
ATOM 676 N N . ASN A 1 86 ? -6.285 18.219 11.938 1 91.44 86 ASN A N 1
ATOM 677 C CA . ASN A 1 86 ? -7.516 19 12.07 1 91.44 86 ASN A CA 1
ATOM 678 C C . ASN A 1 86 ? -8.75 18.109 11.922 1 91.44 86 ASN A C 1
ATOM 680 O O . ASN A 1 86 ? -9.719 18.5 11.258 1 91.44 86 ASN A O 1
ATOM 684 N N . THR A 1 87 ? -8.625 16.875 12.367 1 88.19 87 THR A N 1
ATOM 685 C CA . THR A 1 87 ? -9.672 15.883 12.117 1 88.19 87 THR A CA 1
ATOM 686 C C . THR A 1 87 ? -10.852 16.109 13.062 1 88.19 87 THR A C 1
ATOM 688 O O . THR A 1 87 ? -11.977 15.695 12.766 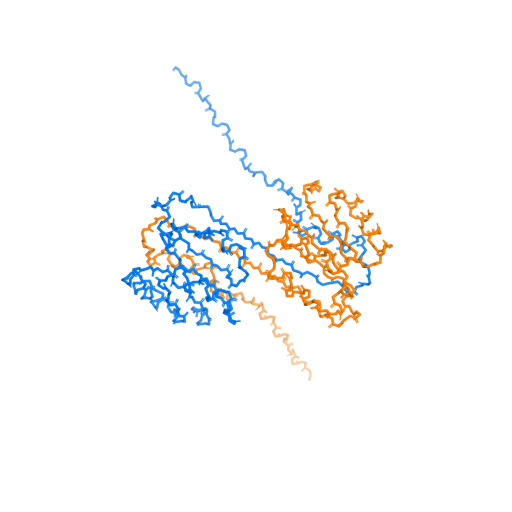1 88.19 87 THR A O 1
ATOM 691 N N . GLN A 1 88 ? -10.594 16.656 14.164 1 80.88 88 GLN A N 1
ATOM 692 C CA . GLN A 1 88 ? -11.672 16.906 15.109 1 80.88 88 GLN A CA 1
ATOM 693 C C . GLN A 1 88 ? -12.773 17.734 14.469 1 80.88 88 GLN A C 1
ATOM 695 O O . GLN A 1 88 ? -13.961 17.516 14.727 1 80.88 88 GLN A O 1
ATOM 700 N N . GLN A 1 89 ? -12.359 18.656 13.641 1 76.25 89 GLN A N 1
ATOM 701 C CA . GLN A 1 89 ? -13.32 19.578 13.039 1 76.25 89 GLN A CA 1
ATOM 702 C C . GLN A 1 89 ? -14.211 18.859 12.031 1 76.25 89 GLN A C 1
ATOM 704 O O . GLN A 1 89 ? -15.375 19.219 11.852 1 76.25 89 GLN A O 1
ATOM 709 N N . VAL A 1 90 ? -13.688 17.75 11.484 1 74 90 VAL A N 1
ATOM 710 C CA . VAL A 1 90 ? -14.453 17.109 10.414 1 74 90 VAL A CA 1
ATOM 711 C C . VAL A 1 90 ? -15.023 15.789 10.914 1 74 90 VAL A C 1
ATOM 713 O O . VAL A 1 90 ? -15.68 15.062 10.164 1 74 90 VAL A O 1
ATOM 716 N N . GLY A 1 91 ? -14.844 15.484 12.141 1 71.56 91 GLY A N 1
ATOM 717 C CA . GLY A 1 91 ? -15.461 14.312 12.742 1 71.56 91 GLY A CA 1
ATOM 718 C C . GLY A 1 91 ? -14.773 13.016 12.352 1 71.56 91 GLY A C 1
ATOM 719 O O . GLY A 1 91 ? -15.414 11.961 12.312 1 71.56 91 GLY A O 1
ATOM 720 N N . LEU A 1 92 ? -13.578 13.18 11.789 1 70.44 92 LEU A N 1
ATOM 721 C CA . LEU A 1 92 ? -12.859 11.953 11.453 1 70.44 92 LEU A CA 1
ATOM 722 C C . LEU A 1 92 ? -12.234 11.336 12.695 1 70.44 92 LEU A C 1
ATOM 724 O O . LEU A 1 92 ? -11.625 12.039 13.5 1 70.44 92 LEU A O 1
ATOM 728 N N . LEU A 1 93 ? -12.531 10.117 12.969 1 61.91 93 LEU A N 1
ATOM 729 C CA . LEU A 1 93 ? -12.008 9.406 14.125 1 61.91 93 LEU A CA 1
ATOM 730 C C . LEU A 1 93 ? -10.531 9.07 13.938 1 61.91 93 LEU A C 1
ATOM 732 O O . LEU A 1 93 ? -10.07 8.906 12.805 1 61.91 93 LEU A O 1
ATOM 736 N N . SER A 1 94 ? -9.609 9.234 14.93 1 63.47 94 SER A N 1
ATOM 737 C CA . SER A 1 94 ? -8.164 9.008 14.945 1 63.47 94 SER A CA 1
ATOM 738 C C . SER A 1 94 ? -7.84 7.523 14.812 1 63.47 94 SER A C 1
ATOM 740 O O . SER A 1 94 ? -7.727 6.816 15.812 1 63.47 94 SER A O 1
ATOM 742 N N . ILE A 1 95 ? -8.289 6.902 13.844 1 62.31 95 ILE A N 1
ATOM 743 C CA . ILE A 1 95 ? -7.879 5.508 13.727 1 62.31 95 ILE A CA 1
ATOM 744 C C . ILE A 1 95 ? -6.746 5.387 12.711 1 62.31 95 ILE A C 1
ATOM 746 O O . ILE A 1 95 ? -6.91 5.738 11.547 1 62.31 95 ILE A O 1
ATOM 750 N N . PRO A 1 96 ? -5.504 5.109 13.289 1 64.06 96 PRO A N 1
ATOM 751 C CA . PRO A 1 96 ? -4.461 4.836 12.297 1 64.06 96 PRO A CA 1
ATOM 752 C C . PRO A 1 96 ? -4.832 3.707 11.344 1 64.06 96 PRO A C 1
ATOM 754 O O . PRO A 1 96 ? -5.453 2.725 11.758 1 64.06 96 PRO A O 1
ATOM 757 N N . VAL A 1 97 ? -4.762 4.07 10.109 1 68.06 97 VAL A N 1
ATOM 758 C CA . VAL A 1 97 ? -5.039 3.062 9.094 1 68.06 97 VAL A CA 1
ATOM 759 C C . VAL A 1 97 ? -3.738 2.648 8.414 1 68.06 97 VAL A C 1
ATOM 761 O O . VAL A 1 97 ? -2.934 3.5 8.023 1 68.06 97 VAL A O 1
ATOM 764 N N . THR A 1 98 ? -3.381 1.331 8.57 1 68.88 98 THR A N 1
ATOM 765 C CA . THR A 1 98 ? -2.18 0.812 7.926 1 68.88 98 THR A CA 1
ATOM 766 C C . THR A 1 98 ? -2.535 -0.28 6.922 1 68.88 98 THR A C 1
ATOM 768 O O . THR A 1 98 ? -3.426 -1.095 7.172 1 68.88 98 THR A O 1
ATOM 771 N N . ARG A 1 99 ? -1.882 -0.1 5.715 1 67 99 ARG A N 1
ATOM 772 C CA . ARG A 1 99 ? -1.96 -1.175 4.73 1 67 99 ARG A CA 1
ATOM 773 C C . ARG A 1 99 ? -0.569 -1.677 4.355 1 67 99 ARG A C 1
ATOM 775 O O . ARG A 1 99 ? 0.375 -0.89 4.262 1 67 99 ARG A O 1
ATOM 782 N N . ARG A 1 100 ? -0.394 -2.992 4.426 1 65.56 100 ARG A N 1
ATOM 783 C CA . ARG A 1 100 ? 0.849 -3.611 3.975 1 65.56 100 ARG A CA 1
ATOM 784 C C . ARG A 1 100 ? 0.623 -4.438 2.715 1 65.56 100 ARG A C 1
ATOM 786 O O . ARG A 1 100 ? -0.366 -5.168 2.611 1 65.56 100 ARG A O 1
ATOM 793 N N . ALA A 1 101 ? 1.462 -3.994 1.655 1 74.19 101 ALA A N 1
ATOM 794 C CA . ALA A 1 101 ? 1.458 -4.828 0.457 1 74.19 101 ALA A CA 1
ATOM 795 C C . ALA A 1 101 ? 2.816 -5.496 0.247 1 74.19 101 ALA A C 1
ATOM 797 O O . ALA A 1 101 ? 3.854 -4.926 0.595 1 74.19 101 ALA A O 1
ATOM 798 N N . SER A 1 102 ? 2.828 -6.801 -0.177 1 79.44 102 SER A N 1
ATOM 799 C CA . SER A 1 102 ? 4.082 -7.496 -0.449 1 79.44 102 SER A CA 1
ATOM 800 C C . SER A 1 102 ? 3.965 -8.391 -1.679 1 79.44 102 SER A C 1
ATOM 802 O O . SER A 1 102 ? 2.879 -8.883 -1.994 1 79.44 102 SER A O 1
ATOM 804 N N . VAL A 1 103 ? 5.113 -8.5 -2.439 1 85.38 103 VAL A N 1
ATOM 805 C CA . VAL A 1 103 ? 5.168 -9.398 -3.588 1 85.38 103 VAL A CA 1
ATOM 806 C C . VAL A 1 103 ? 6.336 -10.375 -3.428 1 85.38 103 VAL A C 1
ATOM 808 O O . VAL A 1 103 ? 7.465 -9.961 -3.146 1 85.38 103 VAL A O 1
ATOM 811 N N . GLN A 1 104 ? 6.016 -11.625 -3.6 1 86.12 104 GLN A N 1
ATOM 812 C CA . GLN A 1 104 ? 7.027 -12.672 -3.561 1 86.12 104 GLN A CA 1
ATOM 813 C C . GLN A 1 104 ?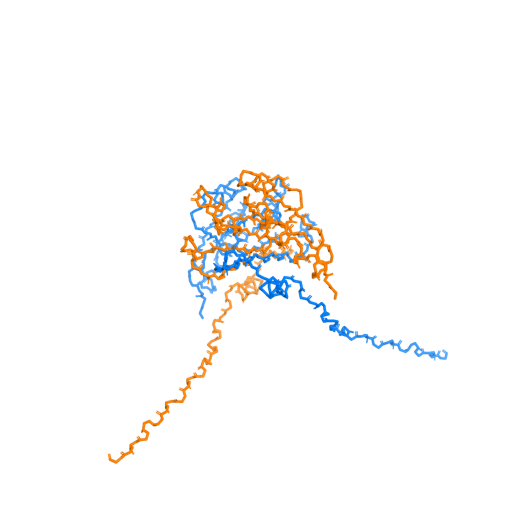 7.242 -13.281 -4.945 1 86.12 104 GLN A C 1
ATOM 815 O O . GLN A 1 104 ? 6.281 -13.492 -5.688 1 86.12 104 GLN A O 1
ATOM 820 N N . LEU A 1 105 ? 8.422 -13.445 -5.258 1 88.88 105 LEU A N 1
ATOM 821 C CA . LEU A 1 105 ? 8.75 -14.109 -6.516 1 88.88 105 LEU A CA 1
ATOM 822 C C . LEU A 1 105 ? 9.062 -15.586 -6.285 1 88.88 105 LEU A C 1
ATOM 824 O O . LEU A 1 105 ? 9.727 -15.938 -5.305 1 88.88 105 LEU A O 1
ATOM 828 N N . HIS A 1 106 ? 8.555 -16.406 -7.16 1 90.31 106 HIS A N 1
ATOM 829 C CA . HIS A 1 106 ? 8.781 -17.844 -7.105 1 90.31 106 HIS A CA 1
ATOM 830 C C . HIS A 1 106 ? 9.297 -18.375 -8.445 1 90.31 106 HIS A C 1
ATOM 832 O O . HIS A 1 106 ? 8.57 -18.359 -9.445 1 90.31 106 HIS A O 1
ATOM 838 N N . PRO A 1 107 ? 10.492 -18.984 -8.477 1 89.62 107 PRO A N 1
ATOM 839 C CA . PRO A 1 107 ? 11.133 -19.297 -9.758 1 89.62 107 PRO A CA 1
ATOM 840 C C . PRO A 1 107 ? 10.523 -20.516 -10.445 1 89.62 107 PRO A C 1
ATOM 842 O O . PRO A 1 107 ? 10.531 -20.594 -11.672 1 89.62 107 PRO A O 1
ATOM 845 N N . ALA A 1 108 ? 9.922 -21.422 -9.758 1 91.25 108 ALA A N 1
ATOM 846 C CA . ALA A 1 108 ? 9.422 -22.672 -10.344 1 91.25 108 ALA A CA 1
ATOM 847 C C . ALA A 1 108 ? 8.227 -22.406 -11.25 1 91.25 108 ALA A C 1
ATOM 849 O O . ALA A 1 108 ? 7.531 -21.391 -11.102 1 91.25 108 ALA A O 1
ATOM 850 N N . GLN A 1 109 ? 8.039 -23.25 -12.195 1 91.69 109 GLN A N 1
ATOM 851 C CA . GLN A 1 109 ? 6.93 -23.156 -13.133 1 91.69 109 GLN A CA 1
ATOM 852 C C . GLN A 1 109 ? 5.59 -23.172 -12.406 1 91.69 109 GLN A C 1
ATOM 854 O O . GLN A 1 109 ? 4.664 -22.453 -12.781 1 91.69 109 GLN A O 1
ATOM 859 N N . LEU A 1 110 ? 5.543 -24.016 -11.391 1 94.94 110 LEU A N 1
ATOM 860 C CA . LEU A 1 110 ? 4.355 -24.125 -10.555 1 94.94 110 LEU A CA 1
ATOM 861 C C . LEU A 1 110 ? 4.738 -24.266 -9.086 1 94.94 110 LEU A C 1
ATOM 863 O O . LEU A 1 110 ? 5.539 -25.125 -8.727 1 94.94 110 LEU A O 1
ATOM 867 N N . PRO A 1 111 ? 4.191 -23.359 -8.273 1 95.56 111 PRO A N 1
ATOM 868 C CA . PRO A 1 111 ? 4.477 -23.547 -6.848 1 95.56 111 PRO A CA 1
ATOM 869 C C . PRO A 1 111 ? 3.904 -24.844 -6.301 1 95.56 111 PRO A C 1
ATOM 871 O O . PRO A 1 111 ? 2.814 -25.266 -6.699 1 95.56 111 PRO A O 1
ATOM 874 N N . ASP A 1 112 ? 4.625 -25.438 -5.398 1 95.81 112 ASP A N 1
ATOM 875 C CA . ASP A 1 112 ? 4.156 -26.672 -4.766 1 95.81 112 ASP A CA 1
ATOM 876 C C . ASP A 1 112 ? 3.512 -26.375 -3.412 1 95.81 112 ASP A C 1
ATOM 878 O O . ASP A 1 112 ? 3.354 -25.219 -3.031 1 95.81 112 ASP A O 1
ATOM 882 N N . LEU A 1 113 ? 3.111 -27.469 -2.771 1 96.19 113 LEU A N 1
ATOM 883 C CA . LEU A 1 113 ? 2.389 -27.328 -1.513 1 96.19 113 LEU A CA 1
ATOM 884 C C . LEU A 1 113 ? 3.242 -26.609 -0.475 1 96.19 113 LEU A C 1
ATOM 886 O O . LEU A 1 113 ? 2.742 -25.75 0.261 1 96.19 113 LEU A O 1
ATOM 890 N N . ALA A 1 114 ? 4.488 -26.922 -0.45 1 95.88 114 ALA A N 1
ATOM 891 C CA . ALA A 1 114 ? 5.387 -26.312 0.533 1 95.88 114 ALA A CA 1
ATOM 892 C C . ALA A 1 114 ? 5.547 -24.812 0.281 1 95.88 114 ALA A C 1
ATOM 894 O O . ALA A 1 114 ? 5.547 -24.016 1.223 1 95.88 114 ALA A O 1
ATOM 895 N N . ALA A 1 115 ? 5.699 -24.469 -0.956 1 95.06 115 ALA A N 1
ATOM 896 C CA . ALA A 1 115 ? 5.844 -23.062 -1.313 1 95.06 115 ALA A CA 1
ATOM 897 C C . ALA A 1 115 ? 4.598 -22.266 -0.937 1 95.06 115 ALA A C 1
ATOM 899 O O . ALA A 1 115 ? 4.691 -21.172 -0.368 1 95.06 115 ALA A O 1
ATOM 900 N N . LEU A 1 116 ? 3.424 -22.781 -1.203 1 96.44 116 LEU A N 1
ATOM 901 C CA . LEU A 1 116 ? 2.172 -22.109 -0.883 1 96.44 116 LEU A CA 1
ATOM 902 C C . LEU A 1 116 ? 1.956 -22.047 0.625 1 96.44 116 LEU A C 1
ATOM 904 O O . LEU A 1 116 ? 1.437 -21.062 1.143 1 96.44 116 LEU A O 1
ATOM 908 N N . ALA A 1 117 ? 2.408 -23.094 1.318 1 94.38 117 ALA A N 1
ATOM 909 C CA . ALA A 1 117 ? 2.293 -23.109 2.773 1 94.38 117 ALA A CA 1
ATOM 910 C C . ALA A 1 117 ? 3.145 -22.016 3.402 1 94.38 117 ALA A C 1
ATOM 912 O O . ALA A 1 117 ? 2.709 -21.344 4.34 1 94.38 117 ALA A O 1
ATOM 913 N N . ARG A 1 118 ? 4.324 -21.844 2.869 1 92.19 118 ARG A N 1
ATOM 914 C CA . ARG A 1 118 ? 5.203 -20.781 3.359 1 92.19 118 ARG A CA 1
ATOM 915 C C . ARG A 1 118 ? 4.602 -19.406 3.1 1 92.19 118 ARG A C 1
ATOM 917 O O . ARG A 1 118 ? 4.645 -18.531 3.967 1 92.19 118 ARG A O 1
ATOM 924 N N . LEU A 1 119 ? 4.07 -19.234 1.955 1 91.5 119 LEU A N 1
ATOM 925 C CA . LEU A 1 119 ? 3.402 -17.984 1.596 1 91.5 119 LEU A CA 1
ATOM 926 C C . LEU A 1 119 ? 2.24 -17.703 2.541 1 91.5 119 LEU A C 1
ATOM 928 O O . LEU A 1 119 ? 2.125 -16.594 3.072 1 91.5 119 LEU A O 1
ATOM 932 N N . MET A 1 120 ? 1.455 -18.672 2.816 1 92.75 120 MET A N 1
ATOM 933 C CA . MET A 1 120 ? 0.247 -18.484 3.615 1 92.75 120 MET A CA 1
ATOM 934 C C . MET A 1 120 ? 0.595 -18.266 5.086 1 92.75 120 MET A C 1
ATOM 936 O O . MET A 1 120 ? -0.131 -17.578 5.805 1 92.75 120 MET A O 1
ATOM 940 N N . ALA A 1 121 ? 1.688 -18.828 5.551 1 89.88 121 ALA A N 1
ATOM 941 C CA . ALA A 1 121 ? 2.148 -18.594 6.918 1 89.88 121 ALA A CA 1
ATOM 942 C C . ALA A 1 121 ? 2.436 -17.109 7.156 1 89.88 121 ALA A C 1
ATOM 944 O O . ALA A 1 121 ? 2.277 -16.609 8.273 1 89.88 121 ALA A O 1
ATOM 945 N N . ARG A 1 122 ? 2.787 -16.484 6.074 1 84.06 122 ARG A N 1
ATOM 946 C CA . ARG A 1 122 ? 3.082 -15.062 6.164 1 84.06 122 ARG A CA 1
ATOM 947 C C . ARG A 1 122 ? 1.803 -14.234 6.094 1 84.06 122 ARG A C 1
ATOM 949 O O . ARG A 1 122 ? 1.695 -13.188 6.746 1 84.06 122 ARG A O 1
ATOM 956 N N . ILE A 1 123 ? 0.917 -14.656 5.379 1 86.5 123 ILE A N 1
ATOM 957 C CA . ILE A 1 123 ? -0.288 -13.898 5.07 1 86.5 123 ILE A CA 1
ATOM 958 C C . ILE A 1 123 ? -1.338 -14.133 6.152 1 86.5 123 ILE A C 1
ATOM 960 O O . ILE A 1 123 ? -2.084 -13.211 6.512 1 86.5 123 ILE A O 1
ATOM 964 N N . ASP A 1 124 ? -1.448 -15.297 6.594 1 87.88 124 ASP A N 1
ATOM 965 C CA . ASP A 1 124 ? -2.439 -15.727 7.578 1 87.88 124 ASP A CA 1
ATOM 966 C C . ASP A 1 124 ? -1.77 -16.391 8.781 1 87.88 124 ASP A C 1
ATOM 968 O O . ASP A 1 124 ? -1.92 -17.594 8.992 1 87.88 124 ASP A O 1
ATOM 972 N N . PRO A 1 125 ? -1.035 -15.523 9.484 1 78.06 125 PRO A N 1
ATOM 973 C CA . PRO A 1 125 ? -0.375 -16.141 10.641 1 78.06 125 PRO A CA 1
ATOM 974 C C . PRO A 1 125 ? -1.366 -16.656 11.68 1 78.06 125 PRO A C 1
ATOM 976 O O . PRO A 1 125 ? -2.436 -16.062 11.859 1 78.06 125 PRO A O 1
ATOM 979 N N . ALA A 1 126 ? -1.32 -17.844 12.055 1 66.12 126 ALA A N 1
ATOM 980 C CA . ALA A 1 126 ? -2.166 -18.453 13.078 1 66.12 126 ALA A CA 1
ATOM 981 C C . ALA A 1 126 ? -2.264 -17.547 14.305 1 66.12 126 ALA A C 1
ATOM 983 O O . ALA A 1 126 ? -1.313 -16.828 14.641 1 66.12 126 ALA A O 1
ATOM 984 N N . ASP A 1 127 ? -3.361 -16.984 14.586 1 54.34 127 ASP A N 1
ATOM 985 C CA . ASP A 1 127 ? -3.549 -16.328 15.875 1 54.34 127 ASP A CA 1
ATOM 986 C C . ASP A 1 127 ? -2.803 -17.062 16.984 1 54.34 127 ASP A C 1
ATOM 988 O O . ASP A 1 127 ? -3.104 -18.219 17.266 1 54.34 127 ASP A O 1
ATOM 992 N N . CYS A 1 128 ? -1.587 -17.219 17.062 1 42.5 128 CYS A N 1
ATOM 993 C CA . CYS A 1 128 ? -1.264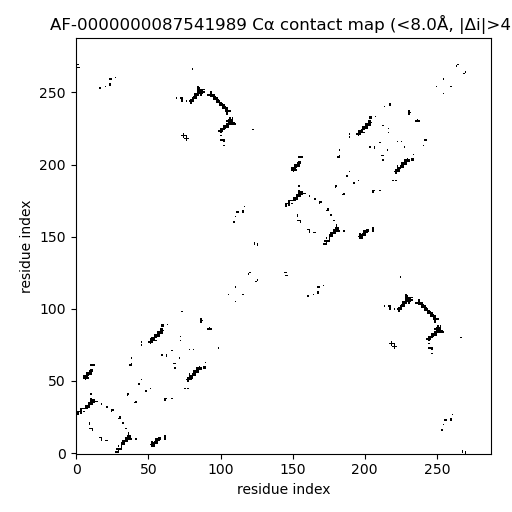 -17.484 18.469 1 42.5 128 CYS A CA 1
ATOM 994 C C . CYS A 1 128 ? -2.094 -16.625 19.391 1 42.5 128 CYS A C 1
ATOM 996 O O . CYS A 1 128 ? -2.125 -15.391 19.25 1 42.5 128 CYS A O 1
ATOM 998 N N . GLU A 1 129 ? -3.137 -17.25 19.984 1 39.25 129 GLU A N 1
ATOM 999 C CA . GLU A 1 129 ? -3.807 -16.672 21.141 1 39.25 129 GLU A CA 1
ATOM 1000 C C . GLU A 1 129 ? -2.822 -15.898 22.016 1 39.25 129 GLU A C 1
ATOM 1002 O O . GLU A 1 129 ? -1.946 -16.5 22.656 1 39.25 129 GLU A O 1
ATOM 1007 N N . ALA A 1 130 ? -1.978 -15.172 21.844 1 34.94 130 ALA A N 1
ATOM 1008 C CA . ALA A 1 130 ? -1.576 -14.414 23.016 1 34.94 130 ALA A CA 1
ATOM 1009 C C . ALA A 1 130 ? -2.756 -14.211 23.969 1 34.94 130 ALA A C 1
ATOM 1011 O O . ALA A 1 130 ? -3.855 -13.859 23.531 1 34.94 130 ALA A O 1
ATOM 1012 N N . ALA A 1 131 ? -2.811 -14.945 25.172 1 32.88 131 ALA A N 1
ATOM 1013 C CA . ALA A 1 131 ? -3.467 -14.672 26.453 1 32.88 131 ALA A CA 1
ATOM 1014 C C . ALA A 1 131 ? -3.666 -13.172 26.641 1 32.88 131 ALA A C 1
ATOM 1016 O O . ALA A 1 131 ? -2.701 -12.43 26.844 1 32.88 131 ALA A O 1
ATOM 1017 N N . ARG A 1 132 ? -4.285 -12.555 25.844 1 32.34 132 ARG A N 1
ATOM 1018 C CA . ARG A 1 132 ? -4.633 -11.336 26.578 1 32.34 132 ARG A CA 1
ATOM 1019 C C . ARG A 1 132 ? -4.883 -11.633 28.047 1 32.34 132 ARG A C 1
ATOM 1021 O O . ARG A 1 132 ? -5.547 -12.617 28.391 1 32.34 132 ARG A O 1
ATOM 1028 N N . PRO A 1 133 ? -3.926 -11.25 28.906 1 32.34 133 PRO A N 1
ATOM 1029 C CA . PRO A 1 133 ? -4.223 -11.469 30.328 1 32.34 133 PRO A CA 1
ATOM 1030 C C . PRO A 1 133 ? -5.703 -11.289 30.656 1 32.34 133 PRO A C 1
ATOM 1032 O O . PRO A 1 133 ? -6.355 -10.398 30.109 1 32.34 133 PRO A O 1
ATOM 1035 N N . TRP A 1 134 ? -6.434 -12.461 30.703 1 32.47 134 TRP A N 1
ATOM 1036 C CA . TRP A 1 134 ? -7.695 -12.414 31.422 1 32.47 134 TRP A CA 1
ATOM 1037 C C . TRP A 1 134 ? -7.59 -11.484 32.625 1 32.47 134 TRP A C 1
ATOM 1039 O O . TRP A 1 134 ? -6.719 -11.672 33.5 1 32.47 134 TRP A O 1
ATOM 1049 N N . GLY A 1 135 ? -7.434 -10.242 32.344 1 29.03 135 GLY A N 1
ATOM 1050 C CA . GLY A 1 135 ? -7.562 -9.445 33.531 1 29.03 135 GLY A CA 1
ATOM 1051 C C . GLY A 1 135 ? -8.469 -10.078 34.562 1 29.03 135 GLY A C 1
ATOM 1052 O O . GLY A 1 135 ? -9.406 -10.805 34.219 1 29.03 135 GLY A O 1
ATOM 1053 N N . ARG A 1 136 ? -7.867 -10.453 35.75 1 30 136 ARG A N 1
ATOM 1054 C CA . ARG A 1 136 ? -8.312 -10.883 37.094 1 30 136 ARG A CA 1
ATOM 1055 C C . ARG A 1 136 ? -9.688 -10.305 37.406 1 30 136 ARG A C 1
ATOM 1057 O O . ARG A 1 136 ? -9.922 -9.102 37.25 1 30 136 ARG A O 1
ATOM 1064 N N . PRO A 1 137 ? -10.68 -11.195 37.344 1 35.38 137 PRO A N 1
ATOM 1065 C CA . PRO A 1 137 ? -11.969 -10.836 37.938 1 35.38 137 PRO A CA 1
ATOM 1066 C C . PRO A 1 137 ? -11.805 -10.102 39.281 1 35.38 137 PRO A C 1
ATOM 1068 O O . PRO A 1 137 ? -11.047 -10.539 40.125 1 35.38 137 PRO A O 1
ATOM 1071 N N . LEU A 1 138 ? -11.547 -8.742 39.094 1 31.98 138 LEU A N 1
ATOM 1072 C CA . LEU A 1 138 ? -11.617 -8.102 40.406 1 31.98 138 LEU A CA 1
ATOM 1073 C C . LEU A 1 138 ? -12.758 -8.68 41.25 1 31.98 138 LEU A C 1
ATOM 1075 O O . LEU A 1 138 ? -13.875 -8.828 40.75 1 31.98 138 LEU A O 1
ATOM 1079 N N . ARG A 1 139 ? -12.367 -9.523 42.156 1 31.56 139 ARG A N 1
ATOM 1080 C CA . ARG A 1 139 ? -13.117 -10.047 43.281 1 31.56 139 ARG A CA 1
ATOM 1081 C C . ARG A 1 139 ? -14.008 -8.977 43.906 1 31.56 139 ARG A C 1
ATOM 1083 O O . ARG A 1 139 ? -13.555 -7.863 44.188 1 31.56 139 ARG A O 1
ATOM 1090 N N . HIS A 1 140 ? -15.281 -8.969 43.375 1 31.14 140 HIS A N 1
ATOM 1091 C CA . HIS A 1 140 ? -16.359 -8.305 44.094 1 31.14 140 HIS A CA 1
ATOM 1092 C C . HIS A 1 140 ? -16.297 -8.617 45.594 1 31.14 140 HIS A C 1
ATOM 1094 O O . HIS A 1 140 ? -16.5 -9.766 46 1 31.14 140 HIS A O 1
ATOM 1100 N N . SER A 1 141 ? -15.148 -8.148 46.188 1 29.23 141 SER A N 1
ATOM 1101 C CA . SER A 1 141 ? -15.297 -8.258 47.625 1 29.23 141 SER A CA 1
ATOM 1102 C C . SER A 1 141 ? -16.672 -7.758 48.094 1 29.23 141 SER A C 1
ATOM 1104 O O . SER A 1 141 ? -17.125 -6.699 47.656 1 29.23 141 SER A O 1
ATOM 1106 N N . HIS A 1 142 ? -17.531 -8.734 48.406 1 31.89 142 HIS A N 1
ATOM 1107 C CA . HIS A 1 142 ? -18.734 -8.727 49.219 1 31.89 142 HIS A CA 1
ATOM 1108 C C . HIS A 1 142 ? -18.547 -7.883 50.5 1 31.89 142 HIS A C 1
ATOM 1110 O O . HIS A 1 142 ? -17.906 -8.328 51.438 1 31.89 142 HIS A O 1
ATOM 1116 N N . GLY A 1 143 ? -17.812 -6.688 50.375 1 23.72 143 GLY A N 1
ATOM 1117 C CA . GLY A 1 143 ? -17.969 -6.141 51.719 1 23.72 143 GLY A CA 1
ATOM 1118 C C . GLY A 1 143 ? -19.391 -6.219 52.25 1 23.72 143 GLY A C 1
ATOM 1119 O O . GLY A 1 143 ? -20.328 -6.398 51.469 1 23.72 143 GLY A O 1
ATOM 1120 N N . ARG A 1 144 ? -19.609 -5.836 53.688 1 27.97 144 ARG A N 1
ATOM 1121 C CA . ARG A 1 144 ? -20.547 -5.656 54.781 1 27.97 144 ARG A CA 1
ATOM 1122 C C . ARG A 1 144 ? -21.656 -4.672 54.438 1 27.97 144 ARG A C 1
ATOM 1124 O O . ARG A 1 144 ? -21.406 -3.682 53.719 1 27.97 144 ARG A O 1
ATOM 1131 N N . MET B 1 1 ? -6.164 -22.375 12.773 1 77.69 1 MET B N 1
ATOM 1132 C CA . MET B 1 1 ? -7.074 -22.656 11.664 1 77.69 1 MET B CA 1
ATOM 1133 C C . MET B 1 1 ? -6.961 -21.578 10.586 1 77.69 1 MET B C 1
ATOM 1135 O O . MET B 1 1 ? -6.723 -20.406 10.898 1 77.69 1 MET B O 1
ATOM 1139 N N . PRO B 1 2 ? -6.934 -22.031 9.289 1 83.88 2 PRO B N 1
ATOM 1140 C CA . PRO B 1 2 ? -6.82 -21.031 8.227 1 83.88 2 PRO B CA 1
ATOM 1141 C C . PRO B 1 2 ? -7.992 -20.047 8.219 1 83.88 2 PRO B C 1
ATOM 1143 O O . PRO B 1 2 ? -9.133 -20.438 8.492 1 83.88 2 PRO B O 1
ATOM 1146 N N . ASN B 1 3 ? -7.715 -18.797 8.141 1 86.38 3 ASN B N 1
ATOM 1147 C CA . ASN B 1 3 ? -8.75 -17.781 7.945 1 86.38 3 ASN B CA 1
ATOM 1148 C C . ASN B 1 3 ? -9.523 -18.016 6.652 1 86.38 3 ASN B C 1
ATOM 1150 O O . ASN B 1 3 ? -9.008 -17.75 5.562 1 86.38 3 ASN B O 1
ATOM 1154 N N . LYS B 1 4 ? -10.695 -18.469 6.805 1 86.81 4 LYS B N 1
ATOM 1155 C CA . LYS B 1 4 ? -11.508 -18.891 5.668 1 86.81 4 LYS B CA 1
ATOM 1156 C C . LYS B 1 4 ? -12.023 -17.672 4.887 1 86.81 4 LYS B C 1
ATOM 1158 O O . LYS B 1 4 ? -12.539 -17.828 3.777 1 86.81 4 LYS B O 1
ATOM 1163 N N . ALA B 1 5 ? -11.883 -16.562 5.41 1 88.62 5 ALA B N 1
ATOM 1164 C CA . ALA B 1 5 ? -12.391 -15.352 4.77 1 88.62 5 ALA B CA 1
ATOM 1165 C C . ALA B 1 5 ? -11.391 -14.805 3.752 1 88.62 5 ALA B C 1
ATOM 1167 O O . ALA B 1 5 ? -11.719 -13.906 2.977 1 88.62 5 ALA B O 1
ATOM 1168 N N . LEU B 1 6 ? -10.266 -15.375 3.723 1 91.5 6 LEU B N 1
ATOM 1169 C CA . LEU B 1 6 ? -9.242 -14.859 2.826 1 91.5 6 LEU B CA 1
ATOM 1170 C C . LEU B 1 6 ? -9.617 -15.102 1.368 1 91.5 6 LEU B C 1
ATOM 1172 O O . LEU B 1 6 ? -9.992 -16.219 1 1 91.5 6 LEU B O 1
ATOM 1176 N N . ARG B 1 7 ? -9.547 -14.094 0.556 1 93.19 7 ARG B N 1
ATOM 1177 C CA . ARG B 1 7 ? -9.844 -14.156 -0.871 1 93.19 7 ARG B CA 1
ATOM 1178 C C . ARG B 1 7 ? -8.562 -14.258 -1.696 1 93.19 7 ARG B C 1
ATOM 1180 O O . ARG B 1 7 ? -7.688 -13.398 -1.603 1 93.19 7 ARG B O 1
ATOM 1187 N N . ILE B 1 8 ? -8.539 -15.312 -2.51 1 95.88 8 ILE B N 1
ATOM 1188 C CA . ILE B 1 8 ? -7.344 -15.609 -3.291 1 95.88 8 ILE B CA 1
ATOM 1189 C C . ILE B 1 8 ? -7.68 -15.562 -4.781 1 95.88 8 ILE B C 1
ATOM 1191 O O . ILE B 1 8 ? -8.68 -16.141 -5.215 1 95.88 8 ILE B O 1
ATOM 1195 N N . MET B 1 9 ? -6.871 -14.836 -5.508 1 95.19 9 MET B N 1
ATOM 1196 C CA . MET B 1 9 ? -6.977 -14.836 -6.961 1 95.19 9 MET B CA 1
ATOM 1197 C C . MET B 1 9 ? -5.805 -15.578 -7.594 1 95.19 9 MET B C 1
ATOM 1199 O O . MET B 1 9 ? -4.652 -15.367 -7.211 1 95.19 9 MET B O 1
ATOM 1203 N N . ILE B 1 10 ? -6.121 -16.5 -8.492 1 97.12 10 ILE B N 1
ATOM 1204 C CA . ILE B 1 10 ? -5.117 -17.219 -9.266 1 97.12 10 ILE B CA 1
ATOM 1205 C C . ILE B 1 10 ? -5.195 -16.797 -10.734 1 97.12 10 ILE B C 1
ATOM 1207 O O . ILE B 1 10 ? -6.238 -16.938 -11.375 1 97.12 10 ILE B O 1
ATOM 1211 N N . ALA B 1 11 ? -4.094 -16.297 -11.266 1 95.25 11 ALA B N 1
ATOM 1212 C CA . ALA B 1 11 ? -4.074 -15.844 -12.656 1 95.25 11 ALA B CA 1
ATOM 1213 C C . ALA B 1 11 ? -3.057 -16.625 -13.477 1 95.25 11 ALA B C 1
ATOM 1215 O O . ALA B 1 11 ? -1.851 -16.531 -13.234 1 95.25 11 ALA B O 1
ATOM 1216 N N . ASP B 1 12 ? -3.559 -17.375 -14.445 1 95.19 12 ASP B N 1
ATOM 1217 C CA . ASP B 1 12 ? -2.766 -18.234 -15.312 1 95.19 12 ASP B CA 1
ATOM 1218 C C . ASP B 1 12 ? -3.562 -18.656 -16.547 1 95.19 12 ASP B C 1
ATOM 1220 O O . ASP B 1 12 ? -4.754 -18.953 -16.453 1 95.19 12 ASP B O 1
ATOM 1224 N N . THR B 1 13 ? -2.865 -18.656 -17.734 1 93.69 13 THR B N 1
ATOM 1225 C CA . THR B 1 13 ? -3.559 -19.016 -18.969 1 93.69 13 THR B CA 1
ATOM 1226 C C . THR B 1 13 ? -3.768 -20.531 -19.031 1 93.69 13 THR B C 1
ATOM 1228 O O . THR B 1 13 ? -4.664 -21 -19.734 1 93.69 13 THR B O 1
ATOM 1231 N N . ASP B 1 14 ? -3.002 -21.281 -18.375 1 95.81 14 ASP B N 1
ATOM 1232 C CA . ASP B 1 14 ? -3.072 -22.734 -18.406 1 95.81 14 ASP B CA 1
ATOM 1233 C C . ASP B 1 14 ? -4.109 -23.25 -17.406 1 95.81 14 ASP B C 1
ATOM 1235 O O . ASP B 1 14 ? -3.963 -23.062 -16.188 1 95.81 14 ASP B O 1
ATOM 1239 N N . HIS B 1 15 ? -5.02 -23.891 -17.906 1 96.75 15 HIS B N 1
ATOM 1240 C CA . HIS B 1 15 ? -6.113 -24.406 -17.094 1 96.75 15 HIS B CA 1
ATOM 1241 C C . HIS B 1 15 ? -5.609 -25.438 -16.078 1 96.75 15 HIS B C 1
ATOM 1243 O O . HIS B 1 15 ? -6.039 -25.422 -14.914 1 96.75 15 HIS B O 1
ATOM 1249 N N . SER B 1 16 ? -4.762 -26.266 -16.422 1 97.69 16 SER B N 1
ATOM 1250 C CA . SER B 1 16 ? -4.234 -27.281 -15.523 1 97.69 16 SER B CA 1
ATOM 1251 C C . SER B 1 16 ? -3.508 -26.656 -14.336 1 97.69 16 SER B C 1
ATOM 1253 O O . SER B 1 16 ? -3.596 -27.172 -13.211 1 97.69 16 SER B O 1
ATOM 1255 N N . HIS B 1 17 ? -2.779 -25.609 -14.609 1 97.56 17 HIS B N 1
ATOM 1256 C CA . HIS B 1 17 ? -2.084 -24.906 -13.531 1 97.56 17 HIS B CA 1
ATOM 1257 C C . HIS B 1 17 ? -3.07 -24.328 -12.523 1 97.56 17 HIS B C 1
ATOM 1259 O O . HIS B 1 17 ? -2.889 -24.484 -11.312 1 97.56 17 HIS B O 1
ATOM 1265 N N . ARG B 1 18 ? -4.102 -23.703 -13.023 1 97.75 18 ARG B N 1
ATOM 1266 C CA . ARG B 1 18 ? -5.109 -23.109 -12.141 1 97.75 18 ARG B CA 1
ATOM 1267 C C . ARG B 1 18 ? -5.754 -24.188 -11.273 1 97.75 18 ARG B C 1
ATOM 1269 O O . ARG B 1 18 ? -5.93 -24 -10.062 1 97.75 18 ARG B O 1
ATOM 1276 N N . MET B 1 19 ? -6.062 -25.281 -11.844 1 97.75 19 MET B N 1
ATOM 1277 C CA . MET B 1 19 ? -6.703 -26.375 -11.125 1 97.75 19 MET B CA 1
ATOM 1278 C C . MET B 1 19 ? -5.785 -26.922 -10.039 1 97.75 19 MET B C 1
ATOM 1280 O O . MET B 1 19 ? -6.23 -27.188 -8.922 1 97.75 19 MET B O 1
ATOM 1284 N N . GLN B 1 20 ? -4.59 -27.125 -10.422 1 98.12 20 GLN B N 1
ATOM 1285 C CA . GLN B 1 20 ? -3.627 -27.656 -9.461 1 98.12 20 GLN B CA 1
ATOM 1286 C C . GLN B 1 20 ? -3.453 -26.703 -8.273 1 98.12 20 GLN B C 1
ATOM 1288 O O . GLN B 1 20 ? -3.449 -27.141 -7.121 1 98.12 20 GLN B O 1
ATOM 1293 N N . LEU B 1 21 ? -3.273 -25.484 -8.516 1 98.25 21 LEU B N 1
ATOM 1294 C CA . LEU B 1 21 ? -3.102 -24.5 -7.461 1 98.25 21 LEU B CA 1
ATOM 1295 C C . LEU B 1 21 ? -4.34 -24.422 -6.574 1 98.25 21 LEU B C 1
ATOM 1297 O O . LEU B 1 21 ? -4.227 -24.344 -5.348 1 98.25 21 LEU B O 1
ATOM 1301 N N . GLU B 1 22 ? -5.488 -24.406 -7.211 1 98 22 GLU B N 1
ATOM 1302 C CA . GLU B 1 22 ? -6.727 -24.422 -6.441 1 98 22 GLU B CA 1
ATOM 1303 C C . GLU B 1 22 ? -6.777 -25.625 -5.504 1 98 22 GLU B C 1
ATOM 1305 O O . GLU B 1 22 ? -7.129 -25.484 -4.332 1 98 22 GLU B O 1
ATOM 1310 N N . TYR B 1 23 ? -6.457 -26.719 -6.031 1 97.88 23 TYR B N 1
ATOM 1311 C CA . TYR B 1 23 ? -6.434 -27.953 -5.242 1 97.88 23 TYR B CA 1
ATOM 1312 C C . TYR B 1 23 ? -5.508 -27.812 -4.043 1 97.88 23 TYR B C 1
ATOM 1314 O O . TYR B 1 23 ? -5.879 -28.172 -2.92 1 97.88 23 TYR B O 1
ATOM 1322 N N . LEU B 1 24 ? -4.328 -27.297 -4.266 1 97.75 24 LEU B N 1
ATOM 1323 C CA . LEU B 1 24 ? -3.336 -27.141 -3.207 1 97.75 24 LEU B CA 1
ATOM 1324 C C . LEU B 1 24 ? -3.826 -26.188 -2.133 1 97.75 24 LEU B C 1
ATOM 1326 O O . LEU B 1 24 ? -3.627 -26.422 -0.939 1 97.75 24 LEU B O 1
ATOM 1330 N N . PHE B 1 25 ? -4.473 -25.078 -2.504 1 97.19 25 PHE B N 1
ATOM 1331 C CA . PHE B 1 25 ? -5.031 -24.156 -1.529 1 97.19 25 PHE B CA 1
ATOM 1332 C C . PHE B 1 25 ? -6.156 -24.812 -0.74 1 97.19 25 PHE B C 1
ATOM 1334 O O . PHE B 1 25 ? -6.258 -24.625 0.476 1 97.19 25 PHE B O 1
ATOM 1341 N N . ASN B 1 26 ? -6.98 -25.578 -1.447 1 96.94 26 ASN B N 1
ATOM 1342 C CA . ASN B 1 26 ? -8.07 -26.281 -0.786 1 96.94 26 ASN B CA 1
ATOM 1343 C C . ASN B 1 26 ? -7.551 -27.266 0.259 1 96.94 26 ASN B C 1
ATOM 1345 O O . ASN B 1 26 ? -8.125 -27.391 1.344 1 96.94 26 ASN B O 1
ATOM 1349 N N . GLN B 1 27 ? -6.504 -27.844 -0.049 1 95.75 27 GLN B N 1
ATOM 1350 C CA . GLN B 1 27 ? -5.883 -28.766 0.891 1 95.75 27 GLN B CA 1
ATOM 1351 C C . GLN B 1 27 ? -5.449 -28.062 2.168 1 95.75 27 GLN B C 1
ATOM 1353 O O . GLN B 1 27 ? -5.406 -28.656 3.24 1 95.75 27 GLN B O 1
ATOM 1358 N N . GLN B 1 28 ? -5.219 -26.828 2.057 1 94.56 28 GLN B N 1
ATOM 1359 C CA . GLN B 1 28 ? -4.77 -26.031 3.197 1 94.56 28 GLN B CA 1
ATOM 1360 C C . GLN B 1 28 ? -5.941 -25.344 3.887 1 94.56 28 GLN B C 1
ATOM 1362 O O . GLN B 1 28 ? -5.758 -24.641 4.879 1 94.56 28 GLN B O 1
ATOM 1367 N N . GLY B 1 29 ? -7.059 -25.5 3.334 1 94.56 29 GLY B N 1
ATOM 1368 C CA . GLY B 1 29 ? -8.258 -25 3.986 1 94.56 29 GLY B CA 1
ATOM 1369 C C . GLY B 1 29 ? -8.734 -23.672 3.424 1 94.56 29 GLY B C 1
ATOM 1370 O O . GLY B 1 29 ? -9.562 -22.984 4.039 1 94.56 29 GLY B O 1
ATOM 1371 N N . TYR B 1 30 ? -8.227 -23.219 2.307 1 96.12 30 TYR B N 1
ATOM 1372 C CA . TYR B 1 30 ? -8.664 -21.984 1.652 1 96.12 30 TYR B CA 1
ATOM 1373 C C . TYR B 1 30 ? -9.547 -22.297 0.453 1 96.12 30 TYR B C 1
ATOM 1375 O O . TYR B 1 30 ? -9.125 -22.969 -0.484 1 96.12 30 TYR B O 1
ATOM 1383 N N . PHE B 1 31 ? -10.719 -21.688 0.494 1 96.19 31 PHE B N 1
ATOM 1384 C CA . PHE B 1 31 ? -11.68 -22.125 -0.506 1 96.19 31 PHE B CA 1
ATOM 1385 C C . PHE B 1 31 ? -12.203 -20.938 -1.312 1 96.19 31 PHE B C 1
ATOM 1387 O O . PHE B 1 31 ? -12.836 -21.125 -2.355 1 96.19 31 PHE B O 1
ATOM 1394 N N . ARG B 1 32 ? -12.094 -19.734 -0.894 1 96.06 32 ARG B N 1
ATOM 1395 C CA . ARG B 1 32 ? -12.539 -18.562 -1.64 1 96.06 32 ARG B CA 1
ATOM 1396 C C . ARG B 1 32 ? -11.508 -18.172 -2.697 1 96.06 32 ARG B C 1
ATOM 1398 O O . ARG B 1 32 ? -10.703 -17.266 -2.477 1 96.06 32 ARG B O 1
ATOM 1405 N N . ILE B 1 33 ? -11.609 -18.844 -3.781 1 96.94 33 ILE B N 1
ATOM 1406 C CA . ILE B 1 33 ? -10.609 -18.719 -4.836 1 96.94 33 ILE B CA 1
ATOM 1407 C C . ILE B 1 33 ? -11.273 -18.266 -6.129 1 96.94 33 ILE B C 1
ATOM 1409 O O . ILE B 1 33 ? -12.32 -18.797 -6.516 1 96.94 33 ILE B O 1
ATOM 1413 N N . ALA B 1 34 ? -10.68 -17.297 -6.797 1 95.31 34 ALA B N 1
ATOM 1414 C CA . ALA B 1 34 ? -11.133 -16.797 -8.094 1 95.31 34 ALA B CA 1
ATOM 1415 C C . ALA B 1 34 ? -10.094 -17.062 -9.18 1 95.31 34 ALA B C 1
ATOM 1417 O O . ALA B 1 34 ? -9.023 -16.438 -9.188 1 95.31 34 ALA B O 1
ATOM 1418 N N . PRO B 1 35 ? -10.352 -18.016 -10.062 1 96.44 35 PRO B N 1
ATOM 1419 C CA . PRO B 1 35 ? -9.438 -18.266 -11.18 1 96.44 35 PRO B CA 1
ATOM 1420 C C . PRO B 1 35 ? -9.609 -17.266 -12.32 1 96.44 35 PRO B C 1
ATOM 1422 O O . PRO B 1 35 ? -10.742 -16.891 -12.648 1 96.44 35 PRO B O 1
ATOM 1425 N N . VAL B 1 36 ? -8.508 -16.797 -12.852 1 94.81 36 VAL B N 1
ATOM 1426 C CA . VAL B 1 36 ? -8.453 -15.859 -13.961 1 94.81 36 VAL B CA 1
ATOM 1427 C C . VAL B 1 36 ? -7.566 -16.422 -15.07 1 94.81 36 VAL B C 1
ATOM 1429 O O . VAL B 1 36 ? -6.465 -16.906 -14.805 1 94.81 36 VAL B O 1
ATOM 1432 N N . SER B 1 37 ? -8.016 -16.234 -16.391 1 94.44 37 SER B N 1
ATOM 1433 C CA . SER B 1 37 ? -7.324 -16.969 -17.453 1 94.44 37 SER B CA 1
ATOM 1434 C C . SER B 1 37 ? -6.645 -16.016 -18.438 1 94.44 37 SER B C 1
ATOM 1436 O O . SER B 1 37 ? -6.102 -16.453 -19.453 1 94.44 37 SER B O 1
ATOM 1438 N N . SER B 1 38 ? -6.781 -14.703 -18.188 1 90.06 38 SER B N 1
ATOM 1439 C CA . SER B 1 38 ? -6.145 -13.758 -19.094 1 90.06 38 SER B CA 1
ATOM 1440 C C . SER B 1 38 ? -5.738 -12.484 -18.375 1 90.06 38 SER B C 1
ATOM 1442 O O . SER B 1 38 ? -6.289 -12.156 -17.312 1 90.06 38 SER B O 1
ATOM 1444 N N . ALA B 1 39 ? -4.816 -11.797 -19 1 87 39 ALA B N 1
ATOM 1445 C CA . ALA B 1 39 ? -4.363 -10.516 -18.469 1 87 39 ALA B CA 1
ATOM 1446 C C . ALA B 1 39 ? -5.492 -9.492 -18.469 1 87 39 ALA B C 1
ATOM 1448 O O . ALA B 1 39 ? -5.605 -8.68 -17.531 1 87 39 ALA B O 1
ATOM 1449 N N . GLN B 1 40 ? -6.262 -9.523 -19.547 1 84.75 40 GLN B N 1
ATOM 1450 C CA . GLN B 1 40 ? -7.383 -8.602 -19.656 1 84.75 40 GLN B CA 1
ATOM 1451 C C . GLN B 1 40 ? -8.383 -8.805 -18.516 1 84.75 40 GLN B C 1
ATOM 1453 O O . GLN B 1 40 ? -8.844 -7.832 -17.906 1 84.75 40 GLN B O 1
ATOM 1458 N N . GLU B 1 41 ? -8.688 -9.992 -18.219 1 87.31 41 GLU B N 1
ATOM 1459 C CA . GLU B 1 41 ? -9.594 -10.32 -17.125 1 87.31 41 GLU B CA 1
ATOM 1460 C C . GLU B 1 41 ? -9.008 -9.883 -15.781 1 87.31 41 GLU B C 1
ATOM 1462 O O . GLU B 1 41 ? -9.719 -9.328 -14.938 1 87.31 41 GLU B O 1
ATOM 1467 N N . LEU B 1 42 ? -7.723 -10.188 -15.539 1 87.62 42 LEU B N 1
ATOM 1468 C CA . LEU B 1 42 ? -7.023 -9.789 -14.328 1 87.62 42 LEU B CA 1
ATOM 1469 C C . LEU B 1 42 ? -7.137 -8.281 -14.102 1 87.62 42 LEU B C 1
ATOM 1471 O O . LEU B 1 42 ? -7.531 -7.836 -13.023 1 87.62 42 LEU B O 1
ATOM 1475 N N . MET B 1 43 ? -6.879 -7.512 -15.125 1 81.5 43 MET B N 1
ATOM 1476 C CA . MET B 1 43 ? -6.902 -6.055 -15.039 1 81.5 43 MET B CA 1
ATOM 1477 C C . MET B 1 43 ? -8.312 -5.551 -14.75 1 81.5 43 MET B C 1
ATOM 1479 O O . MET B 1 43 ? -8.5 -4.617 -13.969 1 81.5 43 MET B O 1
ATOM 1483 N N . THR B 1 44 ? -9.242 -6.152 -15.398 1 82.62 44 THR B N 1
ATOM 1484 C CA . THR B 1 44 ? -10.641 -5.766 -15.227 1 82.62 44 THR B CA 1
ATOM 1485 C C . THR B 1 44 ? -11.094 -6.004 -13.789 1 82.62 44 THR B C 1
ATOM 1487 O O . THR B 1 44 ? -11.695 -5.125 -13.164 1 82.62 44 THR B O 1
ATOM 1490 N N . LEU B 1 45 ? -10.742 -7.129 -13.188 1 82.5 45 LEU B N 1
ATOM 1491 C CA . LEU B 1 45 ? -11.156 -7.48 -11.836 1 82.5 45 LEU B CA 1
ATOM 1492 C C . LEU B 1 45 ? -10.453 -6.605 -10.805 1 82.5 45 LEU B C 1
ATOM 1494 O O . LEU B 1 45 ? -11.047 -6.223 -9.797 1 82.5 45 LEU B O 1
ATOM 1498 N N . MET B 1 46 ? -9.25 -6.316 -11.008 1 77.69 46 MET B N 1
ATOM 1499 C CA . MET B 1 46 ? -8.492 -5.488 -10.07 1 77.69 46 MET B CA 1
ATOM 1500 C C . MET B 1 46 ? -8.984 -4.043 -10.109 1 77.69 46 MET B C 1
ATOM 1502 O O . MET B 1 46 ? -8.93 -3.34 -9.094 1 77.69 46 MET B O 1
ATOM 1506 N N . ALA B 1 47 ? -9.398 -3.621 -11.312 1 71.88 47 ALA B N 1
ATOM 1507 C CA . ALA B 1 47 ? -9.836 -2.238 -11.492 1 71.88 47 ALA B CA 1
ATOM 1508 C C . ALA B 1 47 ? -11.25 -2.035 -10.969 1 71.88 47 ALA B C 1
ATOM 1510 O O . ALA B 1 47 ? -11.555 -0.99 -10.391 1 71.88 47 ALA B O 1
ATOM 1511 N N . PHE B 1 48 ? -12.07 -2.957 -11.141 1 70.5 48 PHE B N 1
ATOM 1512 C CA . PHE B 1 48 ? -13.492 -2.732 -10.914 1 70.5 48 PHE B CA 1
ATOM 1513 C C . PHE B 1 48 ? -13.992 -3.6 -9.766 1 70.5 48 PHE B C 1
ATOM 1515 O O . PHE B 1 48 ? -15.164 -3.516 -9.383 1 70.5 48 PHE B O 1
ATOM 1522 N N . GLY B 1 49 ? -13.078 -4.359 -9.273 1 68.5 49 GLY B N 1
ATOM 1523 C CA . GLY B 1 49 ? -13.531 -5.207 -8.188 1 68.5 49 GLY B CA 1
ATOM 1524 C C . GLY B 1 49 ? -13.945 -4.426 -6.957 1 68.5 49 GLY B C 1
ATOM 1525 O O . GLY B 1 49 ? -13.383 -3.367 -6.668 1 68.5 49 GLY B O 1
ATOM 1526 N N . ILE B 1 50 ? -15 -4.84 -6.254 1 68.69 50 ILE B N 1
ATOM 1527 C CA . ILE B 1 50 ? -15.578 -4.164 -5.098 1 68.69 50 ILE B CA 1
ATOM 1528 C C . ILE B 1 50 ? -14.797 -4.531 -3.838 1 68.69 50 ILE B C 1
ATOM 1530 O O . ILE B 1 50 ? -14.578 -3.689 -2.967 1 68.69 50 ILE B O 1
ATOM 1534 N N . GLU B 1 51 ? -14.273 -5.777 -3.781 1 74.75 51 GLU B N 1
ATOM 1535 C CA . GLU B 1 51 ? -13.539 -6.234 -2.604 1 74.75 51 GLU B CA 1
ATOM 1536 C C . GLU B 1 51 ? -12.094 -6.562 -2.947 1 74.75 51 GLU B C 1
ATOM 1538 O O . GLU B 1 51 ? -11.82 -7.219 -3.953 1 74.75 51 GLU B O 1
ATOM 1543 N N . PRO B 1 52 ? -11.234 -6.109 -2.07 1 81.12 52 PRO B N 1
ATOM 1544 C CA . PRO B 1 52 ? -9.828 -6.402 -2.318 1 81.12 52 PRO B CA 1
ATOM 1545 C C . PRO B 1 52 ? -9.492 -7.883 -2.154 1 81.12 52 PRO B C 1
ATOM 1547 O O . PRO B 1 52 ? -10.227 -8.617 -1.487 1 81.12 52 PRO B O 1
ATOM 1550 N N . PHE B 1 53 ? -8.508 -8.328 -2.879 1 88.56 53 PHE B N 1
ATOM 1551 C CA . PHE B 1 53 ? -7.973 -9.672 -2.688 1 88.56 53 PHE B CA 1
ATOM 1552 C C . PHE B 1 53 ? -6.824 -9.664 -1.688 1 88.56 53 PHE B C 1
ATOM 1554 O O . PHE B 1 53 ? -6.008 -8.742 -1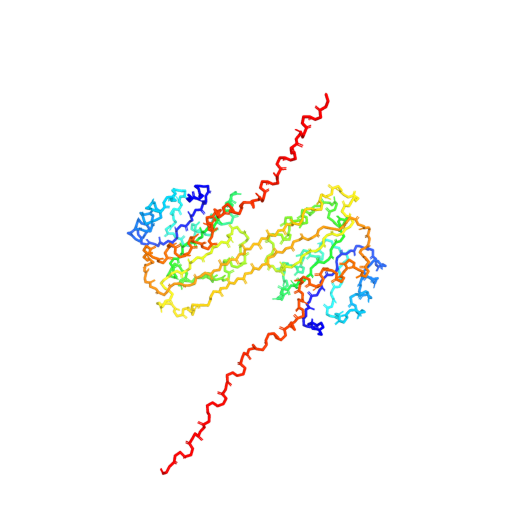.683 1 88.56 53 PHE B O 1
ATOM 1561 N N . ASP B 1 54 ? -6.867 -10.672 -0.901 1 87.5 54 ASP B N 1
ATOM 1562 C CA . ASP B 1 54 ? -5.793 -10.797 0.079 1 87.5 54 ASP B CA 1
ATOM 1563 C C . ASP B 1 54 ? -4.512 -11.297 -0.576 1 87.5 54 ASP B C 1
ATOM 1565 O O . ASP B 1 54 ? -3.408 -10.938 -0.158 1 87.5 54 ASP B O 1
ATOM 1569 N N . LEU B 1 55 ? -4.707 -12.094 -1.571 1 91.75 55 LEU B N 1
ATOM 1570 C CA . LEU B 1 55 ? -3.564 -12.719 -2.23 1 91.75 55 LEU B CA 1
ATOM 1571 C C . LEU B 1 55 ? -3.816 -12.875 -3.727 1 91.75 55 LEU B C 1
ATOM 1573 O O . LEU B 1 55 ? -4.898 -13.305 -4.137 1 91.75 55 LEU B O 1
ATOM 1577 N N . LEU B 1 56 ? -2.861 -12.484 -4.477 1 93.12 56 LEU B N 1
ATOM 1578 C CA . LEU B 1 56 ? -2.805 -12.734 -5.914 1 93.12 56 LEU B CA 1
ATOM 1579 C C . LEU B 1 56 ? -1.618 -13.625 -6.266 1 93.12 56 LEU B C 1
ATOM 1581 O O . LEU B 1 56 ? -0.471 -13.289 -5.965 1 93.12 56 LEU B O 1
ATOM 1585 N N . VAL B 1 57 ? -1.912 -14.789 -6.836 1 95.31 57 VAL B N 1
ATOM 1586 C CA . VAL B 1 57 ? -0.906 -15.711 -7.348 1 95.31 57 VAL B CA 1
ATOM 1587 C C . VAL B 1 57 ? -0.926 -15.703 -8.875 1 95.31 57 VAL B C 1
ATOM 1589 O O . VAL B 1 57 ? -1.913 -16.109 -9.492 1 95.31 57 VAL B O 1
ATOM 1592 N N . VAL B 1 58 ? 0.216 -15.305 -9.477 1 93.81 58 VAL B N 1
ATOM 1593 C CA . VAL B 1 58 ? 0.153 -15.047 -10.914 1 93.81 58 VAL B CA 1
ATOM 1594 C C . VAL B 1 58 ? 1.36 -15.672 -11.609 1 93.81 58 VAL B C 1
ATOM 1596 O O . VAL B 1 58 ? 2.479 -15.617 -11.094 1 93.81 58 VAL B O 1
ATOM 1599 N N . ASP B 1 59 ? 1.093 -16.266 -12.805 1 93.38 59 ASP B N 1
ATOM 1600 C CA . ASP B 1 59 ? 2.146 -16.75 -13.695 1 93.38 59 ASP B CA 1
ATOM 1601 C C . ASP B 1 59 ? 2.873 -15.594 -14.367 1 93.38 59 ASP B C 1
ATOM 1603 O O . ASP B 1 59 ? 2.242 -14.734 -14.992 1 93.38 59 ASP B O 1
ATOM 1607 N N . ALA B 1 60 ? 4.133 -15.602 -14.297 1 89.56 60 ALA B N 1
ATOM 1608 C CA . ALA B 1 60 ? 4.945 -14.547 -14.891 1 89.56 60 ALA B CA 1
ATOM 1609 C C . ALA B 1 60 ? 4.715 -14.461 -16.391 1 89.56 60 ALA B C 1
ATOM 1611 O O . ALA B 1 60 ? 4.836 -13.383 -16.984 1 89.56 60 ALA B O 1
ATOM 1612 N N . CYS B 1 61 ? 4.355 -15.531 -17.047 1 87.5 61 CYS B N 1
ATOM 1613 C CA . CYS B 1 61 ? 4.16 -15.578 -18.484 1 87.5 61 CYS B CA 1
ATOM 1614 C C . CYS B 1 61 ? 2.881 -14.859 -18.891 1 87.5 61 CYS B C 1
ATOM 1616 O O . CYS B 1 61 ? 2.697 -14.523 -20.062 1 87.5 61 CYS B O 1
ATOM 1618 N N . LEU B 1 62 ? 2.01 -14.75 -17.875 1 85.31 62 LEU B N 1
ATOM 1619 C CA . LEU B 1 62 ? 0.799 -13.992 -18.188 1 85.31 62 LEU B CA 1
ATOM 1620 C C . LEU B 1 62 ? 1.138 -12.555 -18.562 1 85.31 62 LEU B C 1
ATOM 1622 O O . LEU B 1 62 ? 0.414 -11.922 -19.344 1 85.31 62 LEU B O 1
ATOM 1626 N N . ALA B 1 63 ? 2.273 -12.047 -17.969 1 68.19 63 ALA B N 1
ATOM 1627 C CA . ALA B 1 63 ? 2.729 -10.664 -18.094 1 68.19 63 ALA B CA 1
ATOM 1628 C C . ALA B 1 63 ? 3.639 -10.492 -19.312 1 68.19 63 ALA B C 1
ATOM 1630 O O . ALA B 1 63 ? 4.066 -9.383 -19.625 1 68.19 63 ALA B O 1
ATOM 1631 N N . GLU B 1 64 ? 4.328 -11.586 -19.781 1 65.5 64 GLU B N 1
ATOM 1632 C CA . GLU B 1 64 ? 5.336 -11.547 -20.844 1 65.5 64 GLU B CA 1
ATOM 1633 C C . GLU B 1 64 ? 4.922 -10.609 -21.969 1 65.5 64 GLU B C 1
ATOM 1635 O O . GLU B 1 64 ? 5.773 -10.047 -22.656 1 65.5 64 GLU B O 1
ATOM 1640 N N . GLY B 1 65 ? 3.893 -10.016 -21.719 1 56.78 65 GLY B N 1
ATOM 1641 C CA . GLY B 1 65 ? 3.613 -8.992 -22.719 1 56.78 65 GLY B CA 1
ATOM 1642 C C . GLY B 1 65 ? 3.584 -7.59 -22.141 1 56.78 65 GLY B C 1
ATOM 1643 O O . GLY B 1 65 ? 4.633 -7 -21.875 1 56.78 65 GLY B O 1
ATOM 1644 N N . GLU B 1 66 ? 2.432 -6.996 -21.953 1 57 66 GLU B N 1
ATOM 1645 C CA . GLU B 1 66 ? 2.121 -5.578 -21.797 1 57 66 GLU B CA 1
ATOM 1646 C C . GLU B 1 66 ? 2.035 -5.195 -20.312 1 57 66 GLU B C 1
ATOM 1648 O O . GLU B 1 66 ? 2.039 -4.008 -19.984 1 57 66 GLU B O 1
ATOM 1653 N N . LEU B 1 67 ? 2.199 -6.32 -19.438 1 59.78 67 LEU B N 1
ATOM 1654 C CA . LEU B 1 67 ? 1.826 -5.887 -18.094 1 59.78 67 LEU B CA 1
ATOM 1655 C C . LEU B 1 67 ? 3.027 -5.922 -17.156 1 59.78 67 LEU B C 1
ATOM 1657 O O . LEU B 1 67 ? 3.732 -6.934 -17.094 1 59.78 67 LEU B O 1
ATOM 1661 N N . ASP B 1 68 ? 3.607 -4.867 -16.719 1 71.5 68 ASP B N 1
ATOM 1662 C CA . ASP B 1 68 ? 4.531 -4.793 -15.594 1 71.5 68 ASP B CA 1
ATOM 1663 C C . ASP B 1 68 ? 3.869 -5.273 -14.305 1 71.5 68 ASP B C 1
ATOM 1665 O O . ASP B 1 68 ? 3.246 -4.488 -13.586 1 71.5 68 ASP B O 1
ATOM 1669 N N . LEU B 1 69 ? 4.086 -6.672 -13.992 1 73.81 69 LEU B N 1
ATOM 1670 C CA . LEU B 1 69 ? 3.342 -7.289 -12.898 1 73.81 69 LEU B CA 1
ATOM 1671 C C . LEU B 1 69 ? 3.805 -6.742 -11.547 1 73.81 69 LEU B C 1
ATOM 1673 O O . LEU B 1 69 ? 2.982 -6.375 -10.711 1 73.81 69 LEU B O 1
ATOM 1677 N N . PRO B 1 70 ? 5.094 -6.699 -11.281 1 67.44 70 PRO B N 1
ATOM 1678 C CA . PRO B 1 70 ? 5.492 -6.145 -9.984 1 67.44 70 PRO B CA 1
ATOM 1679 C C . PRO B 1 70 ? 4.93 -4.742 -9.75 1 67.44 70 PRO B C 1
ATOM 1681 O O . PRO B 1 70 ? 4.418 -4.453 -8.664 1 67.44 70 PRO B O 1
ATOM 1684 N N . GLY B 1 71 ? 5.156 -3.99 -10.836 1 67.5 71 GLY B N 1
ATOM 1685 C CA . GLY B 1 71 ? 4.621 -2.641 -10.742 1 67.5 71 GLY B CA 1
ATOM 1686 C C . GLY B 1 71 ? 3.117 -2.605 -10.547 1 67.5 71 GLY B C 1
ATOM 1687 O O . GLY B 1 71 ? 2.605 -1.793 -9.773 1 67.5 71 GLY B O 1
ATOM 1688 N N . PHE B 1 72 ? 2.561 -3.488 -11.219 1 68.31 72 PHE B N 1
ATOM 1689 C CA . PHE B 1 72 ? 1.111 -3.607 -11.117 1 68.31 72 PHE B CA 1
ATOM 1690 C C . PHE B 1 72 ? 0.693 -3.932 -9.688 1 68.31 72 PHE B C 1
ATOM 1692 O O . PHE B 1 72 ? -0.243 -3.33 -9.156 1 68.31 72 PHE B O 1
ATOM 1699 N N . PHE B 1 73 ? 1.366 -4.793 -9.031 1 69.25 73 PHE B N 1
ATOM 1700 C CA . PHE B 1 73 ? 1.068 -5.207 -7.668 1 69.25 73 PHE B CA 1
ATOM 1701 C C . PHE B 1 73 ? 1.286 -4.055 -6.695 1 69.25 73 PHE B C 1
ATOM 1703 O O . PHE B 1 73 ? 0.418 -3.76 -5.871 1 69.25 73 PHE B O 1
ATOM 1710 N N . LEU B 1 74 ? 2.369 -3.486 -6.887 1 65.5 74 LEU B N 1
ATOM 1711 C CA . LEU B 1 74 ? 2.764 -2.459 -5.93 1 65.5 74 LEU B CA 1
ATOM 1712 C C . LEU B 1 74 ? 1.89 -1.218 -6.074 1 65.5 74 LEU B C 1
ATOM 1714 O O . LEU B 1 74 ? 1.684 -0.482 -5.105 1 65.5 74 LEU B O 1
ATOM 1718 N N . GLY B 1 75 ? 1.419 -1.08 -7.258 1 63.78 75 GLY B N 1
ATOM 1719 C CA . GLY B 1 75 ? 0.634 0.114 -7.531 1 63.78 75 GLY B CA 1
ATOM 1720 C C . GLY B 1 75 ? -0.849 -0.075 -7.273 1 63.78 75 GLY B C 1
ATOM 1721 O O . GLY B 1 75 ? -1.622 0.883 -7.34 1 63.78 75 GLY B O 1
ATOM 1722 N N . ASN B 1 76 ? -1.16 -1.322 -6.98 1 64.62 76 ASN B N 1
ATOM 1723 C CA . ASN B 1 76 ? -2.586 -1.594 -6.836 1 64.62 76 ASN B CA 1
ATOM 1724 C C . ASN B 1 76 ? -2.973 -1.808 -5.375 1 64.62 76 ASN B C 1
ATOM 1726 O O . ASN B 1 76 ? -2.533 -2.773 -4.746 1 64.62 76 ASN B O 1
ATOM 1730 N N . PRO B 1 77 ? -3.752 -0.924 -4.895 1 63.75 77 PRO B N 1
ATOM 1731 C CA . PRO B 1 77 ? -4.133 -1.018 -3.482 1 63.75 77 PRO B CA 1
ATOM 1732 C C . PRO B 1 77 ? -5.09 -2.176 -3.205 1 63.75 77 PRO B C 1
ATOM 1734 O O . PRO B 1 77 ? -5.305 -2.537 -2.045 1 63.75 77 PRO B O 1
ATOM 1737 N N . GLN B 1 78 ? -5.59 -2.73 -4.246 1 66.31 78 GLN B N 1
ATOM 1738 C CA . GLN B 1 78 ? -6.594 -3.771 -4.051 1 66.31 78 GLN B CA 1
ATOM 1739 C C . GLN B 1 78 ? -5.938 -5.117 -3.75 1 66.31 78 GLN B C 1
ATOM 1741 O O . GLN B 1 78 ? -6.621 -6.09 -3.432 1 66.31 78 GLN B O 1
ATOM 1746 N N . VAL B 1 79 ? -4.625 -5.145 -3.82 1 74.06 79 VAL B N 1
ATOM 1747 C CA . VAL B 1 79 ? -3.955 -6.402 -3.508 1 74.06 79 VAL B CA 1
ATOM 1748 C C . VAL B 1 79 ? -3.002 -6.199 -2.33 1 74.06 79 VAL B C 1
ATOM 1750 O O . VAL B 1 79 ? -2.119 -5.34 -2.379 1 74.06 79 VAL B O 1
ATOM 1753 N N . ARG B 1 80 ? -3.221 -7.086 -1.365 1 77 80 ARG B N 1
ATOM 1754 C CA . ARG B 1 80 ? -2.385 -6.961 -0.175 1 77 80 ARG B CA 1
ATOM 1755 C C . ARG B 1 80 ? -1.097 -7.762 -0.323 1 77 80 ARG B C 1
ATOM 1757 O O . ARG B 1 80 ? -0.018 -7.289 0.038 1 77 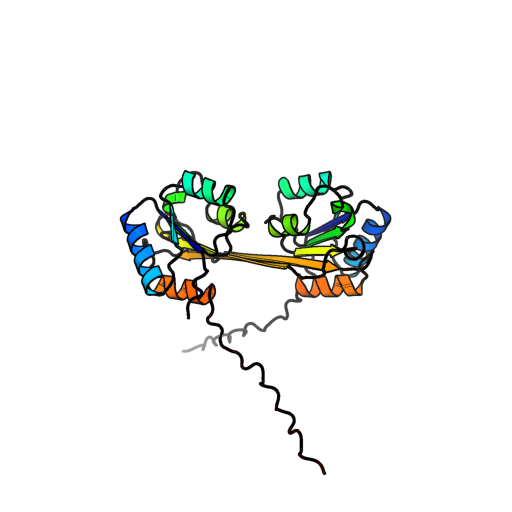80 ARG B O 1
ATOM 1764 N N . HIS B 1 81 ? -1.282 -8.984 -0.902 1 86.69 81 HIS B N 1
ATOM 1765 C CA . HIS B 1 81 ? -0.133 -9.867 -1.091 1 86.69 81 HIS B CA 1
ATOM 1766 C C . HIS B 1 81 ? -0.098 -10.43 -2.508 1 86.69 81 HIS B C 1
ATOM 1768 O O . HIS B 1 81 ? -1.146 -10.641 -3.121 1 86.69 81 HIS B O 1
ATOM 1774 N N . GLY B 1 82 ? 1.108 -10.594 -2.977 1 90.38 82 GLY B N 1
ATOM 1775 C CA . GLY B 1 82 ? 1.272 -11.156 -4.309 1 90.38 82 GLY B CA 1
ATOM 1776 C C . GLY B 1 82 ? 2.369 -12.203 -4.383 1 90.38 82 GLY B C 1
ATOM 1777 O O . GLY B 1 82 ? 3.383 -12.094 -3.693 1 90.38 82 GLY B O 1
ATOM 1778 N N . MET B 1 83 ? 2.129 -13.164 -5.164 1 91.81 83 MET B N 1
ATOM 1779 C CA . MET B 1 83 ? 3.164 -14.109 -5.578 1 91.81 83 MET B CA 1
ATOM 1780 C C . MET B 1 83 ? 3.227 -14.211 -7.098 1 91.81 83 MET B C 1
ATOM 1782 O O . MET B 1 83 ? 2.215 -14.477 -7.75 1 91.81 83 MET B O 1
ATOM 1786 N N . ILE B 1 84 ? 4.312 -13.922 -7.621 1 91.06 84 ILE B N 1
ATOM 1787 C CA . ILE B 1 84 ? 4.582 -14.156 -9.031 1 91.06 84 ILE B CA 1
ATOM 1788 C C . ILE B 1 84 ? 5.449 -15.406 -9.195 1 91.06 84 ILE B C 1
ATOM 1790 O O . ILE B 1 84 ? 6.57 -15.461 -8.688 1 91.06 84 ILE B O 1
ATOM 1794 N N . TYR B 1 85 ? 4.875 -16.391 -9.82 1 92.56 85 TYR B N 1
ATOM 1795 C CA . TYR B 1 85 ? 5.645 -17.609 -9.992 1 92.56 85 TYR B CA 1
ATOM 1796 C C . TYR B 1 85 ? 6.098 -17.781 -11.438 1 92.56 85 TYR B C 1
ATOM 1798 O O . TYR B 1 85 ? 5.738 -16.969 -12.305 1 92.56 85 TYR B O 1
ATOM 1806 N N . ASN B 1 86 ? 6.945 -18.75 -11.766 1 91.56 86 ASN B N 1
ATOM 1807 C CA . ASN B 1 86 ? 7.52 -19 -13.086 1 91.56 86 ASN B CA 1
ATOM 1808 C C . ASN B 1 86 ? 8.445 -17.859 -13.516 1 91.56 86 ASN B C 1
ATOM 1810 O O . ASN B 1 86 ? 8.414 -17.438 -14.672 1 91.56 86 ASN B O 1
ATOM 1814 N N . THR B 1 87 ? 9.094 -17.266 -12.523 1 88.25 87 THR B N 1
ATOM 1815 C CA . THR B 1 87 ? 9.867 -16.047 -12.789 1 88.25 87 THR B CA 1
ATOM 1816 C C . THR B 1 87 ? 11.188 -16.391 -13.477 1 88.25 87 THR B C 1
ATOM 1818 O O . THR B 1 87 ? 11.773 -15.547 -14.156 1 88.25 87 THR B O 1
ATOM 1821 N N . GLN B 1 88 ? 11.648 -17.531 -13.25 1 81.44 88 GLN B N 1
ATOM 1822 C CA . GLN B 1 88 ? 12.906 -17.922 -13.891 1 81.44 88 GLN B CA 1
ATOM 1823 C C . GLN B 1 88 ? 12.812 -17.812 -15.406 1 81.44 88 GLN B C 1
ATOM 1825 O O . GLN B 1 88 ? 13.773 -17.422 -16.062 1 81.44 88 GLN B O 1
ATOM 1830 N N . GLN B 1 89 ? 11.641 -18.125 -15.898 1 76.62 89 GLN B N 1
ATOM 1831 C CA . GLN B 1 89 ? 11.461 -18.156 -17.344 1 76.62 89 GLN B CA 1
ATOM 1832 C C . GLN B 1 89 ? 11.5 -16.734 -17.922 1 76.62 89 GLN B C 1
ATOM 1834 O O . GLN B 1 89 ? 11.938 -16.531 -19.062 1 76.62 89 GLN B O 1
ATOM 1839 N N . VAL B 1 90 ? 11.141 -15.766 -17.078 1 74.19 90 VAL B N 1
ATOM 1840 C CA . VAL B 1 90 ? 11.039 -14.422 -17.625 1 74.19 90 VAL B CA 1
ATOM 1841 C C . VAL B 1 90 ? 12.18 -13.555 -17.094 1 74.19 90 VAL B C 1
ATOM 1843 O O . VAL B 1 90 ? 12.266 -12.367 -17.406 1 74.19 90 VAL B O 1
ATOM 1846 N N . GLY B 1 91 ? 13.062 -14.117 -16.359 1 72.19 91 GLY B N 1
ATOM 1847 C CA . GLY B 1 91 ? 14.258 -13.414 -15.922 1 72.19 91 GLY B CA 1
ATOM 1848 C C . GLY B 1 91 ? 14 -12.43 -14.797 1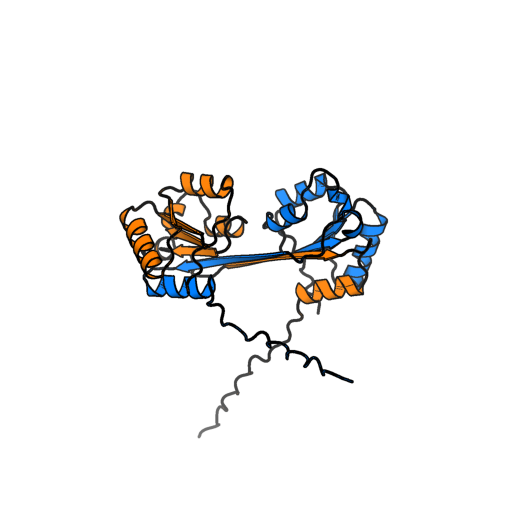 72.19 91 GLY B C 1
ATOM 1849 O O . GLY B 1 91 ? 14.703 -11.43 -14.664 1 72.19 91 GLY B O 1
ATOM 1850 N N . LEU B 1 92 ? 12.812 -12.602 -14.188 1 71.19 92 LEU B N 1
ATOM 1851 C CA . LEU B 1 92 ? 12.539 -11.719 -13.062 1 71.19 92 LEU B CA 1
ATOM 1852 C C . LEU B 1 92 ? 13.289 -12.172 -11.82 1 71.19 92 LEU B C 1
ATOM 1854 O O . LEU B 1 92 ? 13.305 -13.359 -11.5 1 71.19 92 LEU B O 1
ATOM 1858 N N . LEU B 1 93 ? 14.039 -11.305 -11.234 1 62.59 93 LEU B N 1
ATOM 1859 C CA . LEU B 1 93 ? 14.82 -11.602 -10.039 1 62.59 93 LEU B CA 1
ATOM 1860 C C . LEU B 1 93 ? 13.914 -11.766 -8.828 1 62.59 93 LEU B C 1
ATOM 1862 O O . LEU B 1 93 ? 12.836 -11.172 -8.766 1 62.59 93 LEU B O 1
ATOM 1866 N N . SER B 1 94 ? 14.078 -12.773 -7.934 1 64.44 94 SER B N 1
ATOM 1867 C CA . SER B 1 94 ? 13.312 -13.125 -6.738 1 64.44 94 SER B CA 1
ATOM 1868 C C . SER B 1 94 ? 13.484 -12.078 -5.648 1 64.44 94 SER B C 1
ATOM 1870 O O . SER B 1 94 ? 14.312 -12.242 -4.746 1 64.44 94 SER B O 1
ATOM 1872 N N . ILE B 1 95 ? 13.289 -10.898 -5.934 1 62.88 95 ILE B N 1
ATOM 1873 C CA . ILE B 1 95 ? 13.414 -9.945 -4.836 1 62.88 95 ILE B CA 1
ATOM 1874 C C . ILE B 1 95 ? 12.031 -9.609 -4.277 1 62.88 95 ILE B C 1
ATOM 1876 O O . ILE B 1 95 ? 11.172 -9.094 -5 1 62.88 95 ILE B O 1
ATOM 1880 N N . PRO B 1 96 ? 11.797 -10.148 -3.031 1 65 96 PRO B N 1
ATOM 1881 C CA . PRO B 1 96 ? 10.531 -9.695 -2.439 1 65 96 PRO B CA 1
ATOM 1882 C C . PRO B 1 96 ? 10.43 -8.172 -2.355 1 65 96 PRO B C 1
ATOM 1884 O O . PRO B 1 96 ? 11.422 -7.5 -2.088 1 65 96 PRO B O 1
ATOM 1887 N N . VAL B 1 97 ? 9.359 -7.734 -2.92 1 68.5 97 VAL B N 1
ATOM 1888 C CA . VAL B 1 97 ? 9.109 -6.297 -2.865 1 68.5 97 VAL B CA 1
ATOM 1889 C C . VAL B 1 97 ? 7.977 -6.004 -1.886 1 68.5 97 VAL B C 1
ATOM 1891 O O . VAL B 1 97 ? 6.941 -6.676 -1.908 1 68.5 97 VAL B O 1
ATOM 1894 N N . THR B 1 98 ? 8.312 -5.23 -0.789 1 69.31 98 THR B N 1
ATOM 1895 C CA . THR B 1 98 ? 7.301 -4.848 0.186 1 69.31 98 THR B CA 1
ATOM 1896 C C . T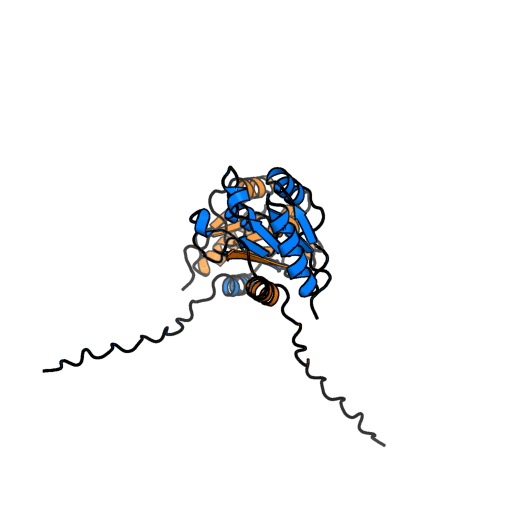HR B 1 98 ? 7.133 -3.33 0.226 1 69.31 98 THR B C 1
ATOM 1898 O O . THR B 1 98 ? 8.109 -2.59 0.122 1 69.31 98 THR B O 1
ATOM 1901 N N . ARG B 1 99 ? 5.805 -2.953 0.214 1 67.31 99 ARG B N 1
ATOM 1902 C CA . ARG B 1 99 ? 5.48 -1.55 0.457 1 67.31 99 ARG B CA 1
ATOM 1903 C C . ARG B 1 99 ? 4.551 -1.4 1.654 1 67.31 99 ARG B C 1
ATOM 1905 O O . ARG B 1 99 ? 3.66 -2.23 1.862 1 67.31 99 ARG B O 1
ATOM 1912 N N . ARG B 1 100 ? 4.922 -0.531 2.568 1 65.94 100 ARG B N 1
ATOM 1913 C CA . ARG B 1 100 ? 4.062 -0.208 3.703 1 65.94 100 ARG B CA 1
ATOM 1914 C C . ARG B 1 100 ? 3.523 1.215 3.592 1 65.94 100 ARG B C 1
ATOM 1916 O O . ARG B 1 100 ? 4.258 2.139 3.238 1 65.94 100 ARG B O 1
ATOM 1923 N N . ALA B 1 101 ? 2.096 1.239 3.592 1 73.88 101 ALA B N 1
ATOM 1924 C CA . ALA B 1 101 ? 1.479 2.561 3.676 1 73.88 101 ALA B CA 1
ATOM 1925 C C . ALA B 1 101 ? 0.725 2.732 4.992 1 73.88 101 ALA B C 1
ATOM 1927 O O . ALA B 1 101 ? 0.184 1.766 5.535 1 73.88 101 ALA B O 1
ATOM 1928 N N . SER B 1 102 ? 0.821 3.941 5.633 1 79.25 102 SER B N 1
ATOM 1929 C CA . SER B 1 102 ? 0.097 4.199 6.875 1 79.25 102 SER B CA 1
ATOM 1930 C C . SER B 1 102 ? -0.452 5.621 6.91 1 79.25 102 SER B C 1
ATOM 1932 O O . SER B 1 102 ? 0.118 6.527 6.297 1 79.25 102 SER B O 1
ATOM 1934 N N . VAL B 1 103 ? -1.661 5.773 7.566 1 85 103 VAL B N 1
ATOM 1935 C CA . VAL B 1 103 ? -2.248 7.094 7.762 1 85 103 VAL B CA 1
ATOM 1936 C C . VAL B 1 103 ? -2.518 7.328 9.242 1 85 103 VAL B C 1
ATOM 1938 O O . VAL B 1 103 ? -3.115 6.48 9.914 1 85 103 VAL B O 1
ATOM 1941 N N . GLN B 1 104 ? -2.053 8.453 9.711 1 85.81 104 GLN B N 1
ATOM 1942 C CA . GLN B 1 104 ? -2.293 8.867 11.094 1 85.81 104 GLN B CA 1
ATOM 1943 C C . GLN B 1 104 ? -3.238 10.062 11.156 1 85.81 104 GLN B C 1
ATOM 1945 O O . GLN B 1 104 ? -3.139 10.984 10.336 1 85.81 104 GLN B O 1
ATOM 1950 N N . LEU B 1 105 ? -4.129 9.969 12 1 88.81 105 LEU B N 1
ATOM 1951 C CA . LEU B 1 105 ? -5.031 11.094 12.219 1 88.81 105 LEU B CA 1
ATOM 1952 C C . LEU B 1 105 ? -4.57 11.938 13.406 1 88.81 105 LEU B C 1
ATOM 1954 O O . LEU B 1 105 ? -4.133 11.398 14.422 1 88.81 105 LEU B O 1
ATOM 1958 N N . HIS B 1 106 ? -4.633 13.234 13.234 1 90.19 106 HIS B N 1
ATOM 1959 C CA . HIS B 1 106 ? -4.266 14.18 14.281 1 90.19 106 HIS B CA 1
ATOM 1960 C C . HIS B 1 106 ? -5.383 15.188 14.523 1 90.19 106 HIS B C 1
ATOM 1962 O O . HIS B 1 106 ? -5.688 16.016 13.656 1 90.19 106 HIS B O 1
ATOM 1968 N N . PRO B 1 107 ? -5.93 15.25 15.75 1 89.5 107 PRO B N 1
ATOM 1969 C CA . PRO B 1 107 ? -7.152 16.031 15.977 1 89.5 107 PRO B CA 1
ATOM 1970 C C . PRO B 1 107 ? -6.895 17.531 16.031 1 89.5 107 PRO B C 1
ATOM 1972 O O . PRO B 1 107 ? -7.77 18.328 15.672 1 89.5 107 PRO B O 1
ATOM 1975 N N . ALA B 1 108 ? -5.75 18 16.375 1 91.06 108 ALA B N 1
ATOM 1976 C CA . ALA B 1 108 ? -5.477 19.422 16.562 1 91.06 108 ALA B CA 1
ATOM 1977 C C . ALA B 1 108 ? -5.504 20.172 15.219 1 91.06 108 ALA B C 1
ATOM 1979 O O . ALA B 1 108 ? -5.305 19.562 14.164 1 91.06 108 ALA B O 1
ATOM 1980 N N . GLN B 1 109 ? -5.82 21.406 15.273 1 91.56 109 GLN B N 1
ATOM 1981 C CA . GLN B 1 109 ? -5.871 22.266 14.094 1 91.56 109 GLN B CA 1
ATOM 1982 C C . GLN B 1 109 ? -4.527 22.281 13.367 1 91.56 109 GLN B C 1
ATOM 1984 O O . GLN B 1 109 ? -4.484 22.281 12.141 1 91.56 109 GLN B O 1
ATOM 1989 N N . LEU B 1 110 ? -3.488 22.312 14.172 1 94.81 110 LEU B N 1
ATOM 1990 C CA . LEU B 1 110 ? -2.125 22.297 13.648 1 94.81 110 LEU B CA 1
ATOM 1991 C C . LEU B 1 110 ? -1.233 21.391 14.5 1 94.81 110 LEU B C 1
ATOM 1993 O O . LEU B 1 110 ? -1.17 21.547 15.719 1 94.81 110 LEU B O 1
ATOM 1997 N N . PRO B 1 111 ? -0.607 20.422 13.82 1 95.5 111 PRO B N 1
ATOM 1998 C CA . PRO B 1 111 ? 0.328 19.625 14.617 1 95.5 111 PRO B CA 1
ATOM 1999 C C . PRO B 1 111 ? 1.496 20.453 15.156 1 95.5 111 PRO B C 1
ATOM 2001 O O . PRO B 1 111 ? 1.991 21.344 14.477 1 95.5 111 PRO B O 1
ATOM 2004 N N . ASP B 1 112 ? 1.923 20.109 16.344 1 95.75 112 ASP B N 1
ATOM 2005 C CA . ASP B 1 112 ? 3.064 20.797 16.938 1 95.75 112 ASP B CA 1
ATOM 2006 C C . ASP B 1 112 ? 4.352 20 16.734 1 95.75 112 ASP B C 1
ATOM 2008 O O . ASP B 1 112 ? 4.352 18.969 16.047 1 95.75 112 ASP B O 1
ATOM 2012 N N . LEU B 1 113 ? 5.414 20.562 17.328 1 96.19 113 LEU B N 1
ATOM 2013 C CA . LEU B 1 113 ? 6.727 19.953 17.125 1 96.19 113 LEU B CA 1
ATOM 2014 C C . LEU B 1 113 ? 6.746 18.531 17.672 1 96.19 113 LEU B C 1
ATOM 2016 O O . LEU B 1 113 ? 7.309 17.625 17.047 1 96.19 113 LEU B O 1
ATOM 2020 N N . ALA B 1 114 ? 6.121 18.328 18.766 1 95.81 114 ALA B N 1
ATOM 2021 C CA . ALA B 1 114 ? 6.113 17.016 19.391 1 95.81 114 ALA B CA 1
ATOM 2022 C C . ALA B 1 114 ? 5.348 16 18.531 1 95.81 114 ALA B C 1
ATOM 2024 O O . ALA B 1 114 ? 5.781 14.859 18.359 1 95.81 114 ALA B O 1
ATOM 2025 N N . ALA B 1 115 ? 4.246 16.422 18 1 94.94 115 ALA B N 1
ATOM 2026 C CA . ALA B 1 115 ? 3.439 15.555 17.156 1 94.94 115 ALA B CA 1
ATOM 2027 C C . ALA B 1 115 ? 4.207 15.164 15.891 1 94.94 115 ALA B C 1
ATOM 2029 O O . ALA B 1 115 ? 4.215 13.992 15.5 1 94.94 115 ALA B O 1
ATOM 2030 N N . LEU B 1 116 ? 4.871 16.094 15.266 1 96.31 116 LEU B N 1
ATOM 2031 C CA . LEU B 1 116 ? 5.633 15.82 14.055 1 96.31 116 LEU B CA 1
ATOM 2032 C C . LEU B 1 116 ? 6.852 14.945 14.359 1 96.31 116 LEU B C 1
ATOM 2034 O O . LEU B 1 116 ? 7.219 14.086 13.555 1 96.31 116 LEU B O 1
ATOM 2038 N N . ALA B 1 117 ? 7.43 15.164 15.547 1 94.38 117 ALA B N 1
ATOM 2039 C CA . ALA B 1 117 ? 8.57 14.352 15.953 1 94.38 117 ALA B CA 1
ATOM 2040 C C . ALA B 1 117 ? 8.164 12.891 16.125 1 94.38 117 ALA B C 1
ATOM 2042 O O . ALA B 1 117 ? 8.898 11.984 15.719 1 94.38 117 ALA B O 1
ATOM 2043 N N . ARG B 1 118 ? 7.02 12.68 16.703 1 92.19 118 ARG B N 1
ATOM 2044 C CA . ARG B 1 118 ? 6.512 11.32 16.875 1 92.19 118 ARG B CA 1
ATOM 2045 C C . ARG B 1 118 ? 6.238 10.664 15.531 1 92.19 118 ARG B C 1
ATOM 2047 O O . ARG B 1 118 ? 6.566 9.492 15.328 1 92.19 118 ARG B O 1
ATOM 2054 N N . LEU B 1 119 ? 5.648 11.391 14.664 1 91.56 119 LEU B N 1
ATOM 2055 C CA . LEU B 1 119 ? 5.383 10.906 13.312 1 91.56 119 LEU B CA 1
ATOM 2056 C C . LEU B 1 119 ? 6.68 10.523 12.609 1 91.56 119 LEU B C 1
ATOM 2058 O O . LEU B 1 119 ? 6.781 9.438 12.039 1 91.56 119 LEU B O 1
ATOM 2062 N N . MET B 1 120 ? 7.664 11.328 12.703 1 92.69 120 MET B N 1
ATOM 2063 C CA . MET B 1 120 ? 8.914 11.117 11.969 1 92.69 120 MET B CA 1
ATOM 2064 C C . MET B 1 120 ? 9.711 9.977 12.578 1 92.69 120 MET B C 1
ATOM 2066 O O . MET B 1 120 ? 10.453 9.281 11.875 1 92.69 120 MET B O 1
ATOM 2070 N N . ALA B 1 121 ? 9.586 9.758 13.875 1 89.75 121 ALA B N 1
ATOM 2071 C CA . ALA B 1 121 ? 10.242 8.633 14.531 1 89.75 121 ALA B CA 1
ATOM 2072 C C . ALA B 1 121 ? 9.773 7.305 13.938 1 89.75 121 ALA B C 1
ATOM 2074 O O . ALA B 1 121 ? 10.531 6.332 13.898 1 89.75 121 ALA B O 1
ATOM 2075 N N . ARG B 1 122 ? 8.555 7.363 13.461 1 84.06 122 ARG B N 1
ATOM 2076 C CA . ARG B 1 122 ? 7.984 6.164 12.859 1 84.06 122 ARG B CA 1
ATOM 2077 C C . ARG B 1 122 ? 8.43 6.02 11.406 1 84.06 122 ARG B C 1
ATOM 2079 O O . ARG B 1 122 ? 8.633 4.902 10.922 1 84.06 122 ARG B O 1
ATOM 2086 N N . ILE B 1 123 ? 8.547 7.051 10.758 1 86.38 123 ILE B N 1
ATOM 2087 C CA . ILE B 1 123 ? 8.797 7.07 9.32 1 86.38 123 ILE B CA 1
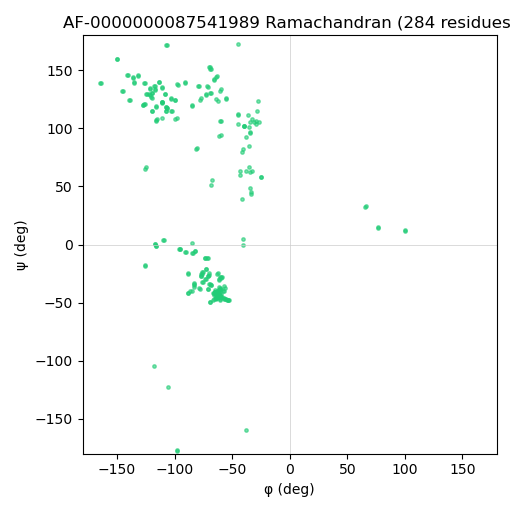ATOM 2088 C C . ILE B 1 123 ? 10.289 6.945 9.055 1 86.38 123 ILE B C 1
ATOM 2090 O O . ILE B 1 123 ? 10.703 6.301 8.086 1 86.38 123 ILE B O 1
ATOM 2094 N N . ASP B 1 124 ? 11.062 7.578 9.828 1 87.94 124 ASP B N 1
ATOM 2095 C CA . ASP B 1 124 ? 12.516 7.637 9.68 1 87.94 124 ASP B CA 1
ATOM 2096 C C . ASP B 1 124 ? 13.211 7.191 10.969 1 87.94 124 ASP B C 1
ATOM 2098 O O . ASP B 1 124 ? 13.844 8 11.648 1 87.94 124 ASP B O 1
ATOM 2102 N N . PRO B 1 125 ? 12.977 5.91 11.25 1 78.25 125 PRO B N 1
ATOM 2103 C CA . PRO B 1 125 ? 13.625 5.469 12.484 1 78.25 125 PRO B CA 1
ATOM 2104 C C . PRO B 1 125 ? 15.148 5.551 12.422 1 78.25 125 PRO B C 1
ATOM 2106 O O . PRO B 1 125 ? 15.734 5.367 11.352 1 78.25 125 PRO B O 1
ATOM 2109 N N . ALA B 1 126 ? 15.742 6.223 13.281 1 66.12 126 ALA B N 1
ATOM 2110 C CA . ALA B 1 126 ? 17.188 6.34 13.367 1 66.12 126 ALA B CA 1
ATOM 2111 C C . ALA B 1 126 ? 17.859 4.98 13.211 1 66.12 126 ALA B C 1
ATOM 2113 O O . ALA B 1 126 ? 17.312 3.953 13.609 1 66.12 126 ALA B O 1
ATOM 2114 N N . ASP B 1 127 ? 18.562 4.742 12.188 1 54.53 127 ASP B N 1
ATOM 2115 C CA . ASP B 1 127 ? 19.422 3.559 12.156 1 54.53 127 ASP B CA 1
ATOM 2116 C C . ASP B 1 127 ? 19.953 3.23 13.547 1 54.53 127 ASP B C 1
ATOM 2118 O O . ASP B 1 127 ? 20.688 4.027 14.133 1 54.53 127 ASP B O 1
ATOM 2122 N N . CYS B 1 128 ? 19.25 2.914 14.508 1 41.88 128 CYS B N 1
ATOM 2123 C CA . CYS B 1 128 ? 20.109 2.209 15.453 1 41.88 128 CYS B CA 1
ATOM 2124 C C . CYS B 1 128 ? 21.078 1.276 14.727 1 41.88 128 CYS B C 1
ATOM 2126 O O . CYS B 1 128 ? 20.656 0.45 13.922 1 41.88 128 CYS B O 1
ATOM 2128 N N . GLU B 1 129 ? 22.312 1.73 14.617 1 39.19 129 GLU B N 1
ATOM 2129 C CA . GLU B 1 129 ? 23.406 0.813 14.305 1 39.19 129 GLU B CA 1
ATOM 2130 C C . GLU B 1 129 ? 23.172 -0.56 14.93 1 39.19 129 GLU B C 1
ATOM 2132 O O . GLU B 1 129 ? 23.219 -0.708 16.156 1 39.19 129 GLU B O 1
ATOM 2137 N N . ALA B 1 130 ? 22.281 -1.258 15 1 34.97 130 ALA B N 1
ATOM 2138 C CA . ALA B 1 130 ? 22.656 -2.629 15.336 1 34.97 130 ALA B CA 1
ATOM 2139 C C . ALA B 1 130 ? 24.062 -2.951 14.828 1 34.97 130 ALA B C 1
ATOM 2141 O O . ALA B 1 130 ? 24.391 -2.676 13.672 1 34.97 130 ALA B O 1
ATOM 2142 N N . ALA B 1 131 ? 25.094 -2.98 15.734 1 33 131 ALA B N 1
ATOM 2143 C CA . ALA B 1 131 ? 26.328 -3.74 15.703 1 33 131 ALA B CA 1
ATOM 2144 C C . ALA B 1 131 ? 26.188 -5 14.852 1 33 131 ALA B C 1
ATOM 2146 O O . ALA B 1 131 ? 25.484 -5.938 15.234 1 33 131 ALA B O 1
ATOM 2147 N N . ARG B 1 132 ? 25.875 -4.93 13.719 1 32.31 132 ARG B N 1
ATOM 2148 C CA . ARG B 1 132 ? 26.312 -6.211 13.172 1 32.31 132 ARG B CA 1
ATOM 2149 C C . ARG B 1 132 ? 27.578 -6.703 13.883 1 32.31 132 ARG B C 1
ATOM 2151 O O . ARG B 1 132 ? 28.5 -5.922 14.141 1 32.31 132 ARG B O 1
ATOM 2158 N N . PRO B 1 133 ? 27.391 -7.73 14.703 1 32.28 133 PRO B N 1
ATOM 2159 C CA . PRO B 1 133 ? 28.625 -8.242 15.305 1 32.28 133 PRO B CA 1
ATOM 2160 C C . PRO B 1 133 ? 29.828 -8.148 14.359 1 32.28 133 PRO B C 1
ATOM 2162 O O . PRO B 1 133 ? 29.688 -8.422 13.164 1 32.28 133 PRO B O 1
ATOM 2165 N N . TRP B 1 134 ? 30.609 -7.066 14.523 1 32.28 134 TRP B N 1
ATOM 2166 C CA . TRP B 1 134 ? 31.953 -7.199 13.992 1 32.28 134 TRP B CA 1
ATOM 2167 C C . TRP B 1 134 ? 32.5 -8.609 14.219 1 32.28 134 TRP B C 1
ATOM 2169 O O . TRP B 1 134 ? 32.656 -9.039 15.359 1 32.28 134 TRP B O 1
ATOM 2179 N N . GLY B 1 135 ? 31.828 -9.523 13.602 1 29.28 135 GLY B N 1
ATOM 2180 C CA . GLY B 1 135 ? 32.562 -10.766 13.719 1 29.28 135 GLY B CA 1
ATOM 2181 C C . GLY B 1 135 ? 34.062 -10.555 13.867 1 29.28 135 GLY B C 1
ATOM 2182 O O . GLY B 1 135 ? 34.594 -9.539 13.414 1 29.28 135 GLY B O 1
ATOM 2183 N N . ARG B 1 136 ? 34.594 -11.133 14.992 1 29.31 136 ARG B N 1
ATOM 2184 C CA . ARG B 1 136 ? 35.938 -11.375 15.523 1 29.31 136 ARG B CA 1
ATOM 2185 C C . ARG B 1 136 ? 36.938 -11.578 14.398 1 29.31 136 ARG B C 1
ATOM 2187 O O . ARG B 1 136 ? 36.719 -12.352 13.469 1 29.31 136 ARG B O 1
ATOM 2194 N N . PRO B 1 137 ? 37.719 -10.547 14.227 1 34.62 137 PRO B N 1
ATOM 2195 C CA . PRO B 1 137 ? 38.938 -10.812 13.445 1 34.62 137 PRO B CA 1
ATOM 2196 C C . PRO B 1 137 ? 39.594 -12.141 13.797 1 34.62 137 PRO B C 1
ATOM 2198 O O . PRO B 1 137 ? 39.781 -12.453 14.984 1 34.62 137 PRO B O 1
ATOM 2201 N N . LEU B 1 138 ? 38.969 -13.203 13.195 1 31.2 138 LEU B N 1
ATOM 2202 C CA . LEU B 1 138 ? 39.844 -14.367 13.414 1 31.2 138 LEU B CA 1
ATOM 2203 C C . LEU B 1 138 ? 41.312 -13.992 13.367 1 31.2 138 LEU B C 1
ATOM 2205 O O . LEU B 1 138 ? 41.75 -13.25 12.477 1 31.2 138 LEU B O 1
ATOM 2209 N N . ARG B 1 139 ? 41.781 -13.906 14.562 1 31.55 139 ARG B N 1
ATOM 2210 C CA . ARG B 1 139 ? 43.219 -13.859 14.898 1 31.55 139 ARG B CA 1
ATOM 2211 C C . ARG B 1 139 ? 44.031 -14.727 13.945 1 31.55 139 ARG B C 1
ATOM 2213 O O . ARG B 1 139 ? 43.719 -15.906 13.758 1 31.55 139 ARG B O 1
ATOM 2220 N N . HIS B 1 140 ? 44.344 -14.031 12.805 1 30.52 140 HIS B N 1
ATOM 2221 C CA . HIS B 1 140 ? 45.469 -14.641 12.102 1 30.52 140 HIS B CA 1
ATOM 2222 C C . HIS B 1 140 ? 46.562 -15.039 13.078 1 30.52 140 HIS B C 1
ATOM 2224 O O . HIS B 1 140 ? 47.219 -14.18 13.688 1 30.52 140 HIS B O 1
ATOM 2230 N N . SER B 1 141 ? 46.094 -15.945 14 1 28.75 141 SER B N 1
ATOM 2231 C CA . SER B 1 141 ? 47.281 -16.453 14.695 1 28.75 141 SER B CA 1
ATOM 2232 C C . SER B 1 141 ? 48.469 -16.594 13.75 1 28.75 141 SER B C 1
ATOM 2234 O O . SER B 1 141 ? 48.281 -16.984 12.586 1 28.75 141 SER B O 1
ATOM 2236 N N . HIS B 1 142 ? 49.438 -15.703 14.039 1 29.73 142 HIS B N 1
ATOM 2237 C CA . HIS B 1 142 ? 50.875 -15.781 13.773 1 29.73 142 HIS B CA 1
ATOM 2238 C C . HIS B 1 142 ? 51.375 -17.219 13.891 1 29.73 142 HIS B C 1
ATOM 2240 O O . HIS B 1 142 ? 51.5 -17.734 15 1 29.73 142 HIS B O 1
ATOM 2246 N N . GLY B 1 143 ? 50.656 -18.172 13.227 1 22.39 143 GLY B N 1
ATOM 2247 C CA . GLY B 1 143 ? 51.531 -19.344 13.219 1 22.39 143 GLY B CA 1
ATOM 2248 C C . GLY B 1 143 ? 53 -18.984 13.023 1 22.39 143 GLY B C 1
ATOM 2249 O O . GLY B 1 143 ? 53.312 -17.844 12.664 1 22.39 143 GLY B O 1
ATOM 2250 N N . ARG B 1 144 ? 53.906 -20.047 12.547 1 25.53 144 ARG B N 1
ATOM 2251 C CA . ARG B 1 144 ? 55.312 -20.391 12.438 1 25.53 144 ARG B CA 1
ATOM 2252 C C . ARG B 1 144 ? 56.031 -19.469 11.453 1 25.53 144 ARG B C 1
ATOM 2254 O O . ARG B 1 144 ? 55.469 -19.094 10.422 1 25.53 144 ARG B O 1
#

Solvent-accessible surface area (backbone atoms only — not comparable to full-atom values): 16264 Å² total; per-residue (Å²): 118,65,67,58,80,51,32,36,36,41,36,36,69,47,65,68,59,50,52,51,52,50,51,50,39,42,73,63,51,43,72,47,65,46,84,33,60,44,59,68,55,48,52,48,48,66,70,65,48,90,67,66,32,49,30,39,40,33,39,40,70,60,28,74,60,95,46,59,56,69,59,48,49,65,51,30,61,45,39,31,28,35,34,34,24,22,20,55,83,72,68,51,74,70,58,70,44,74,50,65,30,40,34,38,51,34,56,48,81,66,80,48,66,68,57,51,49,57,52,41,52,70,74,55,56,60,75,70,74,69,75,62,74,73,70,72,76,75,72,76,70,79,73,135,120,65,65,57,80,50,34,35,35,39,39,34,70,48,64,68,59,51,52,52,50,50,50,49,39,42,74,63,51,41,72,47,67,45,82,32,60,44,59,67,56,46,53,49,46,65,70,66,48,90,67,65,33,50,30,38,40,32,40,41,70,61,28,74,67,92,45,61,57,69,59,48,50,66,51,31,61,46,38,31,28,35,35,36,24,21,18,58,82,71,68,52,74,71,59,68,46,73,51,66,32,38,35,38,49,34,56,49,81,64,79,49,67,68,55,52,48,56,53,40,49,69,75,55,54,60,78,69,74,68,72,62,74,73,70,70,73,74,68,73,66,80,69,136

Secondary structure (DSSP, 8-state):
---TT--EEEE-S-HHHHHHHHHHHHHTT---EEEE-SHHHHHHHHHH-SS-EEEEEEEGGGSSSS--HHHHHHH-TTEEEEEEE-HHHHT-----EEEEEEEEEE-SSS--HHHHHHHHHHHS--------------------/---TT--EEEE-S-HHHHHHHHHHHHHTT---EEEE-SHHHHHHHHHH-SS-EEEEEEEGGGSTTT--HHHHHHH-TTEEEEEEE-HHHHT-----EEEEEEEEEE-SSS--HHHHHHHHHHHS--------------------

Radius of gyration: 23.93 Å; Cα contacts (8 Å, |Δi|>4): 478; chains: 2; bounding box: 76×59×78 Å